Protein AF-A0AAV6GEW4-F1 (afdb_monomer_lite)

Sequence (226 aa):
MNAALQRGDGGKTELAGDQAEVGQSEGQLSRSLVPLEKATGSSEACGRRSRGVTDGTLQPTHSPSWEETLAVELQDEQARGDVLVLKVADSGSRELLAYYRLPVAHLRPFQHYHLELVQAHPVVPSGVRLFVSVVLKSSILPRQPCFSFTAFEVLLEAMTDPLKHPVGPLLAVARIVADYDLYRDTILLHSPSLAGIAVTLIPFPDPPESAFSLLPLTTHGRPQVR

Structure (mmCIF, N/CA/C/O backbone):
data_AF-A0AAV6GEW4-F1
#
_entry.id   AF-A0AAV6GEW4-F1
#
loop_
_atom_site.group_PDB
_atom_site.id
_atom_site.type_symbol
_atom_site.label_atom_id
_atom_site.label_alt_id
_atom_site.label_comp_id
_atom_site.label_asym_id
_atom_site.label_entity_id
_atom_site.label_seq_id
_atom_site.pdbx_PDB_ins_code
_atom_site.Cartn_x
_atom_site.Cartn_y
_atom_site.Cartn_z
_atom_site.occupancy
_atom_site.B_iso_or_equiv
_atom_site.auth_seq_id
_atom_site.auth_comp_id
_atom_site.auth_asym_id
_atom_site.auth_atom_id
_atom_site.pdbx_PDB_model_num
ATOM 1 N N . MET A 1 1 ? -37.704 69.548 -3.917 1.00 34.00 1 MET A N 1
ATOM 2 C CA . MET A 1 1 ? -39.012 68.987 -3.520 1.00 34.00 1 MET A CA 1
ATOM 3 C C . MET A 1 1 ? -38.752 67.800 -2.600 1.00 34.00 1 MET A C 1
ATOM 5 O O . MET A 1 1 ? -38.082 66.890 -3.055 1.00 34.00 1 MET A O 1
ATOM 9 N N . ASN A 1 2 ? -39.167 67.937 -1.328 1.00 29.20 2 ASN A N 1
ATOM 10 C CA . ASN A 1 2 ? -39.561 66.975 -0.265 1.00 29.20 2 ASN A CA 1
ATOM 11 C C . ASN A 1 2 ? -39.142 65.487 -0.346 1.00 29.20 2 ASN A C 1
ATOM 13 O O . ASN A 1 2 ? -39.103 64.928 -1.427 1.00 29.20 2 ASN A O 1
ATOM 17 N N . ALA A 1 3 ? -39.035 64.685 0.717 1.00 31.44 3 ALA A N 1
ATOM 18 C CA . ALA A 1 3 ? -38.856 64.786 2.173 1.00 31.44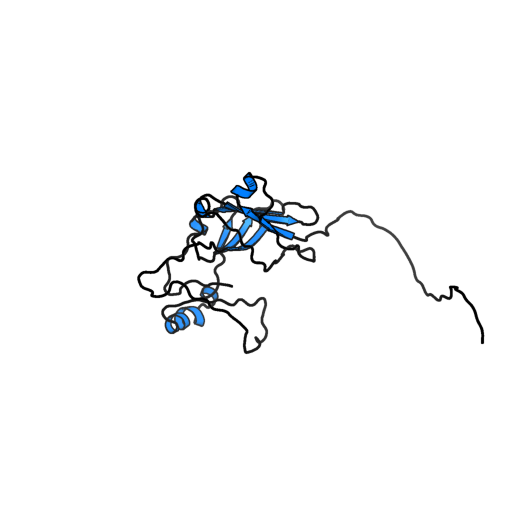 3 ALA A CA 1
ATOM 19 C C . ALA A 1 3 ? -38.949 63.329 2.720 1.00 31.44 3 ALA A C 1
ATOM 21 O O . ALA A 1 3 ? -39.680 62.525 2.157 1.00 31.44 3 ALA A O 1
ATOM 22 N N . ALA A 1 4 ? -38.271 63.058 3.843 1.00 32.81 4 ALA A N 1
ATOM 23 C CA . ALA A 1 4 ? -38.671 62.189 4.972 1.00 32.81 4 ALA A CA 1
ATOM 24 C C . ALA A 1 4 ? -38.851 60.638 4.870 1.00 32.81 4 ALA A C 1
ATOM 26 O O . ALA A 1 4 ? -39.787 60.126 4.276 1.00 32.81 4 ALA A O 1
ATOM 27 N N . LEU A 1 5 ? -37.966 59.934 5.606 1.00 32.44 5 LEU A N 1
ATOM 28 C CA . LEU A 1 5 ? -38.163 59.011 6.761 1.00 32.44 5 LEU A CA 1
ATOM 29 C C . LEU A 1 5 ? -39.269 57.909 6.832 1.00 32.44 5 LEU A C 1
ATOM 31 O O . LEU A 1 5 ? -40.455 58.198 6.852 1.00 32.44 5 LEU A O 1
ATOM 35 N N . GLN A 1 6 ? -38.776 56.710 7.217 1.00 32.81 6 GLN A N 1
ATOM 36 C CA . GLN A 1 6 ? -39.224 55.751 8.270 1.00 32.81 6 GLN A CA 1
ATOM 37 C C . GLN A 1 6 ? -40.066 54.475 7.982 1.00 32.81 6 GLN A C 1
ATOM 39 O O . GLN A 1 6 ? -41.162 54.510 7.447 1.00 32.81 6 GLN A O 1
ATOM 44 N N . ARG A 1 7 ? -39.468 53.364 8.476 1.00 30.81 7 ARG A N 1
ATOM 45 C CA . ARG A 1 7 ? -39.918 52.051 9.020 1.00 30.81 7 ARG A CA 1
ATOM 46 C C . ARG A 1 7 ? -41.416 51.689 9.089 1.00 30.81 7 ARG A C 1
ATOM 48 O O . ARG A 1 7 ? -42.211 52.484 9.567 1.00 30.81 7 ARG A O 1
ATOM 55 N N . GLY A 1 8 ? -41.689 50.380 8.938 1.00 26.94 8 GLY A N 1
ATOM 56 C CA . GLY A 1 8 ? -42.664 49.658 9.782 1.00 26.94 8 GLY A CA 1
ATOM 57 C C . GLY A 1 8 ? -43.474 48.529 9.121 1.00 26.94 8 GLY A C 1
ATOM 58 O O . GLY A 1 8 ? -44.480 48.812 8.496 1.00 26.94 8 GLY A O 1
ATOM 59 N N . ASP A 1 9 ? -42.998 47.291 9.297 1.00 27.53 9 ASP A N 1
ATOM 60 C CA . ASP A 1 9 ? -43.674 46.009 9.615 1.00 27.53 9 ASP A CA 1
ATOM 61 C C . ASP A 1 9 ? -45.130 45.659 9.185 1.00 27.53 9 ASP A C 1
ATOM 63 O O . ASP A 1 9 ? -46.063 46.438 9.347 1.00 27.53 9 ASP A O 1
ATOM 67 N N . GLY A 1 10 ? -45.312 44.372 8.834 1.00 26.48 10 GLY A N 1
ATOM 68 C CA . GLY A 1 10 ? -46.514 43.580 9.150 1.00 26.48 10 GLY A CA 1
ATOM 69 C C . GLY A 1 10 ? -47.563 43.332 8.051 1.00 26.48 10 GLY A C 1
ATOM 70 O O . GLY A 1 10 ? -48.297 44.234 7.665 1.00 26.48 10 GLY A O 1
ATOM 71 N N . GLY A 1 11 ? -47.748 42.066 7.645 1.00 26.69 11 GLY A N 1
ATOM 72 C CA . GLY A 1 11 ? -48.944 41.632 6.899 1.00 26.69 11 GLY A CA 1
ATOM 73 C C . GLY A 1 11 ? -48.872 40.214 6.318 1.00 26.69 11 GLY A C 1
ATOM 74 O O . GLY A 1 11 ? -48.264 40.000 5.281 1.00 26.69 11 GLY A O 1
ATOM 75 N N . LYS A 1 12 ? -49.504 39.261 7.006 1.00 28.30 12 LYS A N 1
ATOM 76 C CA . LYS A 1 12 ? -49.376 37.789 6.961 1.00 28.30 12 LYS A CA 1
ATOM 77 C C . LYS A 1 12 ? -50.595 37.124 6.283 1.00 28.30 12 LYS A C 1
ATOM 79 O O . LYS A 1 12 ? -51.670 37.707 6.324 1.00 28.30 12 LYS A O 1
ATOM 84 N N . THR A 1 13 ? -50.452 35.902 5.752 1.00 26.81 13 THR A N 1
ATOM 85 C CA . THR A 1 13 ? -51.458 34.795 5.638 1.00 26.81 13 THR A CA 1
ATOM 86 C C . THR A 1 13 ? -50.699 33.581 5.056 1.00 26.81 13 THR A C 1
ATOM 88 O O . THR A 1 13 ? -50.136 33.707 3.978 1.00 26.81 13 THR A O 1
ATOM 91 N N . GLU A 1 14 ? -50.374 32.459 5.713 1.00 23.34 14 GLU A N 1
ATOM 92 C CA . GLU A 1 14 ? -50.998 31.514 6.670 1.00 23.34 14 GLU A CA 1
ATOM 93 C C . GLU A 1 14 ? -51.941 30.472 6.038 1.00 23.34 14 GLU A C 1
ATOM 95 O O . GLU A 1 14 ? -52.896 30.857 5.378 1.00 23.34 14 GLU A O 1
ATOM 100 N N . LEU A 1 15 ? -51.615 29.181 6.253 1.00 23.52 15 LEU A N 1
ATOM 101 C CA . LEU A 1 15 ? -52.440 28.003 6.629 1.00 23.52 15 LEU A CA 1
ATOM 102 C C . LEU A 1 15 ? -51.462 26.791 6.663 1.00 23.52 15 LEU A C 1
ATOM 104 O O . LEU A 1 15 ? -50.946 26.417 5.616 1.00 23.52 15 LEU A O 1
ATOM 108 N N . ALA A 1 16 ? -50.924 26.284 7.781 1.00 22.25 16 ALA A N 1
ATOM 109 C CA . ALA A 1 16 ? -51.462 25.764 9.051 1.00 22.25 16 ALA A CA 1
ATOM 110 C C . ALA A 1 16 ? -51.969 24.307 8.984 1.00 22.25 16 ALA A C 1
ATOM 112 O O . ALA A 1 16 ? -52.832 23.975 8.175 1.00 22.25 16 ALA A O 1
ATOM 113 N N . GLY A 1 17 ? -51.444 23.486 9.905 1.00 23.81 17 GLY A N 1
ATOM 114 C CA . GLY A 1 17 ? -51.950 22.170 10.300 1.00 23.81 17 GLY A CA 1
ATOM 115 C C . GLY A 1 17 ? -50.841 21.163 10.658 1.00 23.81 17 GLY A C 1
ATOM 116 O O . GLY A 1 17 ? -50.018 20.861 9.804 1.00 23.81 17 GLY A O 1
ATOM 117 N N . ASP A 1 18 ? -50.861 20.460 11.792 1.00 23.27 18 ASP A N 1
ATOM 118 C CA . ASP A 1 18 ? -50.666 20.819 13.213 1.00 23.27 18 ASP A CA 1
ATOM 119 C C . ASP A 1 18 ? -50.294 19.488 13.943 1.00 23.27 18 ASP A C 1
ATOM 121 O O . ASP A 1 18 ? -50.851 18.463 13.565 1.00 23.27 18 ASP A O 1
ATOM 125 N N . GLN A 1 19 ? -49.331 19.524 14.890 1.00 26.53 19 GLN A N 1
ATOM 126 C CA . GLN A 1 19 ? -49.009 18.664 16.083 1.00 26.53 19 GLN A CA 1
ATOM 127 C C . GLN A 1 19 ? -49.215 17.104 16.093 1.00 26.53 19 GLN A C 1
ATOM 129 O O . GLN A 1 19 ? -50.058 16.572 15.392 1.00 26.53 19 GLN A O 1
ATOM 134 N N . ALA A 1 20 ? -48.516 16.239 16.865 1.00 22.33 20 ALA A N 1
ATOM 135 C CA . ALA A 1 20 ? -47.905 16.343 18.205 1.00 22.33 20 ALA A CA 1
ATOM 136 C C . ALA A 1 20 ? -46.844 15.236 18.537 1.00 22.33 20 ALA A C 1
ATOM 138 O O . ALA A 1 20 ? -46.888 14.130 18.007 1.00 22.33 20 ALA A O 1
ATOM 139 N N . GLU A 1 21 ? -45.944 15.607 19.463 1.00 22.97 21 GLU A N 1
ATOM 140 C CA . GLU A 1 21 ? -45.130 14.930 20.513 1.00 22.97 21 GLU A CA 1
ATOM 141 C C . GLU A 1 21 ? -44.580 13.472 20.509 1.00 22.97 21 GLU A C 1
ATOM 143 O O . GLU A 1 21 ? -45.296 12.479 20.503 1.00 22.97 21 GLU A O 1
ATOM 148 N N . VAL A 1 22 ? -43.253 13.442 20.754 1.00 28.47 22 VAL A N 1
ATOM 149 C CA . VAL A 1 22 ? -42.433 12.743 21.784 1.00 28.47 22 VAL A CA 1
ATOM 150 C C . VAL A 1 22 ? -42.484 11.215 21.934 1.00 28.47 22 VAL A C 1
ATOM 152 O O . VAL A 1 22 ? -43.368 10.631 22.551 1.00 28.47 22 VAL A O 1
ATOM 155 N N . GLY A 1 23 ? -41.338 10.615 21.595 1.00 23.77 23 GLY A N 1
ATOM 156 C CA . GLY A 1 23 ? -40.751 9.477 22.300 1.00 23.77 23 GLY A CA 1
ATOM 157 C C . GLY A 1 23 ? -39.230 9.642 22.354 1.00 23.77 23 GLY A C 1
ATOM 158 O O . GLY A 1 23 ? -38.559 9.549 21.330 1.00 23.77 23 GLY A O 1
ATOM 159 N N . GLN A 1 24 ? -38.681 9.932 23.537 1.00 34.66 24 GLN A N 1
ATOM 160 C CA . GLN A 1 24 ? -37.244 9.838 23.799 1.00 34.66 24 GLN A CA 1
ATOM 161 C C . GLN A 1 24 ? -36.825 8.362 23.809 1.00 34.66 24 GLN A C 1
ATOM 163 O O . GLN A 1 24 ? -37.418 7.552 24.519 1.00 34.66 24 GLN A O 1
ATOM 168 N N . SER A 1 25 ? -35.764 8.016 23.084 1.00 29.23 25 SER A N 1
ATOM 169 C CA . SER A 1 25 ? -34.850 6.928 23.451 1.00 29.23 25 SER A CA 1
ATOM 170 C C . SER A 1 25 ? -33.480 7.238 22.863 1.00 29.23 25 SER A C 1
ATOM 172 O O . SER A 1 25 ? -33.336 7.444 21.660 1.00 29.23 25 SER A O 1
ATOM 174 N N . GLU A 1 26 ? -32.499 7.329 23.747 1.00 32.88 26 GLU A N 1
ATOM 175 C CA . GLU A 1 26 ? -31.094 7.583 23.472 1.00 32.88 26 GLU A CA 1
ATOM 176 C C . GLU A 1 26 ? -30.503 6.588 22.464 1.00 32.88 26 GLU A C 1
ATOM 178 O O . GLU A 1 26 ? -30.766 5.388 22.503 1.00 32.88 26 GLU A O 1
ATOM 183 N N . GLY A 1 27 ? -29.663 7.106 21.571 1.00 28.02 27 GLY A N 1
ATOM 184 C CA . GLY A 1 27 ? -28.942 6.322 20.573 1.00 28.02 27 GLY A CA 1
ATOM 185 C C . GLY A 1 27 ? -28.147 7.225 19.640 1.00 28.02 27 GLY A C 1
ATOM 186 O O . GLY A 1 27 ? -28.342 7.221 18.431 1.00 28.02 27 GLY A O 1
ATOM 187 N N . GLN A 1 28 ? -27.306 8.073 20.225 1.00 31.78 28 GLN A N 1
ATOM 188 C CA . GLN A 1 28 ? -26.472 9.069 19.560 1.00 31.78 28 GLN A CA 1
ATOM 189 C C . GLN A 1 28 ? -25.391 8.392 18.691 1.00 31.78 28 GLN A C 1
ATOM 191 O O . GLN A 1 28 ? -24.237 8.290 19.086 1.00 31.78 28 GLN A O 1
ATOM 196 N N . LEU A 1 29 ? -25.755 7.916 17.499 1.00 35.16 29 LEU A N 1
ATOM 197 C CA . LEU A 1 29 ? -24.826 7.369 16.502 1.00 35.16 29 LEU A CA 1
ATOM 198 C C . LEU A 1 29 ? -24.768 8.315 15.303 1.00 35.16 29 LEU A C 1
ATOM 200 O O . LEU A 1 29 ? -25.436 8.120 14.292 1.00 35.16 29 LEU A O 1
ATOM 204 N N . SER A 1 30 ? -24.020 9.409 15.420 1.00 38.72 30 SER A N 1
ATOM 205 C CA . SER A 1 30 ? -23.828 10.339 14.296 1.00 38.72 30 SER A CA 1
ATOM 206 C C . SER A 1 30 ? -22.485 11.049 14.379 1.00 38.72 30 SER A C 1
ATOM 208 O O . SER A 1 30 ? -22.455 12.270 14.491 1.00 38.72 30 SER A O 1
ATOM 210 N N . ARG A 1 31 ? -21.370 10.307 14.372 1.00 41.16 31 ARG A N 1
ATOM 211 C CA . ARG A 1 31 ? -20.014 10.869 14.224 1.00 41.16 31 ARG A CA 1
ATOM 212 C C . ARG A 1 31 ? -19.104 9.832 13.577 1.00 41.16 31 ARG A C 1
ATOM 214 O O . ARG A 1 31 ? -18.950 8.753 14.131 1.00 41.16 31 ARG A O 1
ATOM 221 N N . SER A 1 32 ? -18.568 10.130 12.396 1.00 45.16 32 SER A N 1
ATOM 222 C CA . SER A 1 32 ? -17.414 9.402 11.860 1.00 45.16 32 SER A CA 1
ATOM 223 C C . SER A 1 32 ? -16.727 10.229 10.768 1.00 45.16 32 SER A C 1
ATOM 225 O O . SER A 1 32 ? -16.869 9.963 9.579 1.00 45.16 32 SER A O 1
ATOM 227 N N . LEU A 1 33 ? -16.011 11.286 11.159 1.00 52.12 33 LEU A N 1
ATOM 228 C CA . LEU A 1 33 ? -14.984 11.842 10.264 1.00 52.12 33 LEU A CA 1
ATOM 229 C C . LEU A 1 33 ? -13.678 11.224 10.719 1.00 52.12 33 LEU A C 1
ATOM 231 O O . LEU A 1 33 ? -13.294 11.439 11.863 1.00 52.12 33 LEU A O 1
ATOM 235 N N . VAL A 1 34 ? -13.030 10.430 9.880 1.00 61.31 34 VAL A N 1
ATOM 236 C CA . VAL A 1 34 ? -11.906 9.600 10.321 1.00 61.31 34 VAL A CA 1
ATOM 237 C C . VAL A 1 34 ? -10.610 10.140 9.718 1.00 61.31 34 VAL A C 1
ATOM 239 O O . VAL A 1 34 ? -10.402 9.957 8.524 1.00 61.31 34 VAL A O 1
ATOM 242 N N . PRO A 1 35 ? -9.753 10.846 10.472 1.00 66.81 35 PRO A N 1
ATOM 243 C CA . PRO A 1 35 ? -8.391 11.144 10.042 1.00 66.81 35 PRO A CA 1
ATOM 244 C C . PRO A 1 35 ? -7.464 9.928 10.174 1.00 66.81 35 PRO A C 1
ATOM 246 O O . PRO A 1 35 ? -7.569 9.126 11.110 1.00 66.81 35 PRO A O 1
ATOM 249 N N . LEU A 1 36 ? -6.508 9.834 9.250 1.00 68.50 36 LEU A N 1
ATOM 250 C CA . LEU 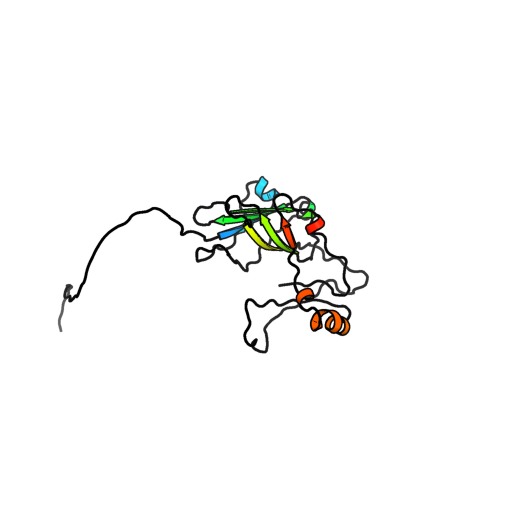A 1 36 ? -5.353 8.949 9.322 1.00 68.50 36 LEU A CA 1
ATOM 251 C C . LEU A 1 36 ? -4.130 9.783 9.718 1.00 68.50 36 LEU A C 1
ATOM 253 O O . LEU A 1 36 ? -3.688 10.666 8.982 1.00 68.50 36 LEU A O 1
ATOM 257 N N . GLU A 1 37 ? -3.553 9.481 10.875 1.00 75.44 37 GLU A N 1
ATOM 258 C CA . GLU A 1 37 ? -2.299 10.073 11.321 1.00 75.44 37 GLU A CA 1
ATOM 259 C C . GLU A 1 37 ? -1.132 9.113 11.108 1.00 75.44 37 GLU A C 1
ATOM 261 O O . GLU A 1 37 ? -1.245 7.898 11.293 1.00 75.44 37 GLU A O 1
ATOM 266 N N . LYS A 1 38 ? 0.033 9.678 10.786 1.00 73.50 38 LYS A N 1
ATOM 267 C CA . LYS A 1 38 ? 1.288 8.933 10.688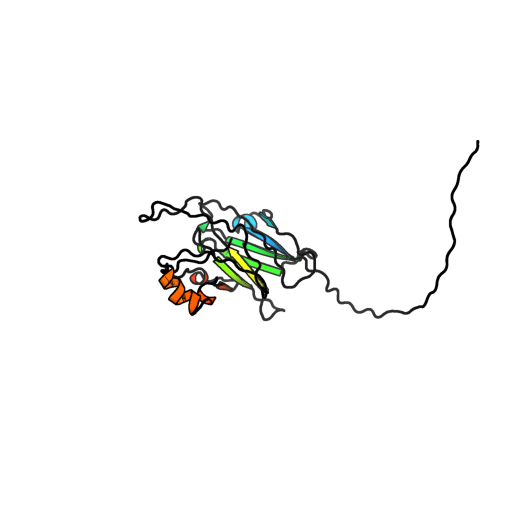 1.00 73.50 38 LYS A CA 1
ATOM 268 C C . LYS A 1 38 ? 2.343 9.477 11.641 1.00 73.50 38 LYS A C 1
ATOM 270 O O . LYS A 1 38 ? 2.505 10.692 11.815 1.00 73.50 38 LYS A O 1
ATOM 275 N N . ALA A 1 39 ? 3.140 8.575 12.183 1.00 67.81 39 ALA A N 1
ATOM 276 C CA . ALA A 1 39 ? 4.321 8.909 12.957 1.00 67.81 39 ALA A CA 1
ATOM 277 C C . ALA A 1 39 ? 5.400 7.843 12.765 1.00 67.81 39 ALA A C 1
ATOM 279 O O . ALA A 1 39 ? 5.157 6.772 12.212 1.00 67.81 39 ALA A O 1
ATOM 280 N N . THR A 1 40 ? 6.607 8.146 13.221 1.00 71.19 40 THR A N 1
ATOM 281 C CA . THR A 1 40 ? 7.655 7.138 13.380 1.00 71.19 40 THR A CA 1
ATOM 282 C C . THR A 1 40 ? 7.696 6.690 14.833 1.00 71.19 40 THR A C 1
ATOM 284 O O . THR A 1 40 ? 7.373 7.479 15.724 1.00 71.19 40 THR A O 1
ATOM 287 N N . GLY A 1 41 ? 8.098 5.448 15.097 1.00 53.69 41 GLY A N 1
ATOM 288 C CA . GLY A 1 41 ? 8.202 4.905 16.450 1.00 53.69 41 GLY A CA 1
ATOM 289 C C . GLY A 1 41 ? 9.126 5.748 17.329 1.00 53.69 41 GLY A C 1
ATOM 290 O O . GLY A 1 41 ? 8.803 6.019 18.484 1.00 53.69 41 GLY A O 1
ATOM 291 N N . SER A 1 42 ? 10.222 6.253 16.754 1.00 60.62 42 SER A N 1
ATOM 292 C CA . SER A 1 42 ? 11.108 7.216 17.419 1.00 60.62 42 SER A CA 1
ATOM 293 C C . SER A 1 42 ? 10.407 8.545 17.761 1.00 60.62 42 SER A C 1
ATOM 295 O O . SER A 1 42 ? 10.545 9.059 18.874 1.00 60.62 42 SER A O 1
ATOM 297 N N . SER A 1 43 ? 9.599 9.088 16.842 1.00 60.19 43 SER A N 1
ATOM 298 C CA . SER A 1 43 ? 8.840 10.329 17.061 1.00 60.19 43 SER A CA 1
ATOM 299 C C . SER A 1 43 ? 7.757 10.163 18.130 1.00 60.19 43 SER A C 1
ATOM 301 O O . SER A 1 43 ? 7.580 11.056 18.960 1.00 60.19 43 SER A O 1
ATOM 303 N N . GLU A 1 44 ? 7.067 9.019 18.139 1.00 63.81 44 GLU A N 1
ATOM 304 C CA . GLU A 1 44 ? 6.064 8.679 19.153 1.00 63.81 44 GLU A CA 1
ATOM 305 C C . GLU A 1 44 ? 6.684 8.567 20.546 1.00 63.81 44 GLU A C 1
ATOM 307 O O . GLU A 1 44 ? 6.173 9.157 21.496 1.00 63.81 44 GLU A O 1
ATOM 312 N N . ALA A 1 45 ? 7.813 7.859 20.665 1.00 58.53 45 ALA A N 1
ATOM 313 C CA . ALA A 1 45 ? 8.519 7.677 21.934 1.00 58.53 45 ALA A CA 1
ATOM 314 C C . ALA A 1 45 ? 9.036 9.004 22.515 1.00 58.53 45 ALA A C 1
ATOM 316 O O . ALA A 1 45 ? 9.117 9.168 23.730 1.00 58.53 45 ALA A O 1
ATOM 317 N N . CYS A 1 46 ? 9.351 9.972 21.650 1.00 57.41 46 CYS A N 1
ATOM 318 C CA . CYS A 1 46 ? 9.751 11.323 22.038 1.00 57.41 46 CYS A CA 1
ATOM 319 C C . CYS A 1 46 ? 8.548 12.248 22.342 1.00 57.41 46 CYS A C 1
ATOM 321 O O . CYS A 1 46 ? 8.740 13.415 22.677 1.00 57.41 46 CYS A O 1
ATOM 323 N N . GLY A 1 47 ? 7.304 11.767 22.208 1.00 57.03 47 GLY A N 1
ATOM 324 C CA . GLY A 1 47 ? 6.093 12.569 22.414 1.00 57.03 47 GLY A CA 1
ATOM 325 C C . GLY A 1 47 ? 5.914 13.700 21.393 1.00 57.03 47 GLY A C 1
ATOM 326 O O . GLY A 1 47 ? 5.173 14.653 21.641 1.00 57.03 47 GLY A O 1
ATOM 327 N N . ARG A 1 48 ? 6.605 13.638 20.246 1.00 57.72 48 ARG A N 1
ATOM 328 C CA . ARG A 1 48 ? 6.447 14.623 19.169 1.00 57.72 48 ARG A CA 1
ATOM 329 C C . ARG A 1 48 ? 5.115 14.386 18.453 1.00 57.72 48 ARG A C 1
ATOM 331 O O . ARG A 1 48 ? 4.722 13.240 18.243 1.00 57.72 48 ARG A O 1
ATOM 338 N N . ARG A 1 49 ? 4.433 15.475 18.067 1.00 55.59 49 ARG A N 1
ATOM 339 C CA . ARG A 1 49 ? 3.169 15.414 17.305 1.00 55.59 49 ARG A CA 1
ATOM 340 C C . ARG A 1 49 ? 3.326 14.570 16.038 1.00 55.59 49 ARG A C 1
ATOM 342 O O . ARG A 1 49 ? 4.413 14.521 15.458 1.00 55.59 49 ARG A O 1
ATOM 349 N N . SER A 1 50 ? 2.223 13.949 15.617 1.00 59.66 50 SER A N 1
ATOM 350 C CA . SER A 1 50 ? 2.116 13.212 14.359 1.00 59.66 50 SER A CA 1
ATOM 351 C C . SER A 1 50 ? 2.648 14.050 13.194 1.00 59.66 50 SER A C 1
ATOM 353 O O . SER A 1 50 ? 2.463 15.266 13.125 1.00 59.66 50 SER A O 1
ATOM 355 N N . ARG A 1 51 ? 3.398 13.397 12.301 1.00 63.38 51 ARG A N 1
ATOM 356 C CA . ARG A 1 51 ? 4.173 14.075 11.249 1.00 63.38 51 ARG A CA 1
ATOM 357 C C . ARG A 1 51 ? 3.352 14.337 9.986 1.00 63.38 51 ARG A C 1
ATOM 359 O O . ARG A 1 51 ? 3.802 15.032 9.083 1.00 63.38 51 ARG A O 1
ATOM 366 N N . GLY A 1 52 ? 2.154 13.774 9.912 1.00 65.56 52 GLY A N 1
ATOM 367 C CA . GLY A 1 52 ? 1.147 14.104 8.914 1.00 65.56 52 GLY A CA 1
ATOM 368 C C . GLY A 1 52 ? -0.195 13.522 9.321 1.00 65.56 52 GLY A C 1
ATOM 369 O O . GLY A 1 52 ? -0.242 12.440 9.909 1.00 65.56 52 GLY A O 1
ATOM 370 N N . VAL A 1 53 ? -1.247 14.269 9.020 1.00 75.31 53 VAL A N 1
ATOM 371 C CA . VAL A 1 53 ? -2.642 13.959 9.326 1.00 75.31 53 VAL A CA 1
ATOM 372 C C . VAL A 1 53 ? -3.426 14.237 8.051 1.00 75.31 53 VAL A C 1
ATOM 374 O O . VAL A 1 53 ? -3.206 15.286 7.448 1.00 75.31 53 VAL A O 1
ATOM 377 N N . THR A 1 54 ? -4.255 13.290 7.622 1.00 76.19 54 THR A N 1
ATOM 378 C CA . THR A 1 54 ? -5.188 13.490 6.503 1.00 76.19 54 THR A CA 1
ATOM 379 C C . THR A 1 54 ? -6.437 14.224 6.970 1.00 76.19 54 THR A C 1
ATOM 381 O O . THR A 1 54 ? -6.755 14.234 8.166 1.00 76.19 54 THR A O 1
ATOM 384 N N . ASP A 1 55 ? -7.176 14.803 6.028 1.00 72.38 55 ASP A N 1
ATOM 385 C CA . ASP A 1 55 ? -8.468 15.395 6.352 1.00 72.38 55 ASP A CA 1
ATOM 386 C C . ASP A 1 55 ? -9.488 14.314 6.755 1.00 72.38 55 ASP A C 1
ATOM 388 O O . ASP A 1 55 ? -9.439 13.153 6.335 1.00 72.38 55 ASP A O 1
ATOM 392 N N . GLY A 1 56 ? -10.424 14.691 7.627 1.00 67.31 56 GLY A N 1
ATOM 393 C CA . GLY A 1 56 ? -11.551 13.832 7.979 1.00 67.31 56 GLY A CA 1
ATOM 394 C C . GLY A 1 56 ? -12.562 13.755 6.833 1.00 67.31 56 GLY A C 1
ATOM 395 O O . GLY A 1 56 ? -12.750 14.713 6.084 1.00 67.31 56 GLY A O 1
ATOM 396 N N . THR A 1 57 ? -13.268 12.632 6.714 1.00 65.75 57 THR A N 1
ATOM 397 C CA . THR A 1 57 ? -14.363 12.490 5.742 1.00 65.75 57 THR A CA 1
ATOM 398 C C . THR A 1 57 ? -15.489 13.481 6.029 1.00 65.75 57 THR A C 1
ATOM 400 O O . THR A 1 57 ? -15.846 13.672 7.175 1.00 65.75 57 THR A O 1
ATOM 403 N N . LEU A 1 58 ? -16.113 14.095 5.020 1.00 66.88 58 LEU A N 1
ATOM 404 C CA . LEU A 1 58 ? -17.192 15.077 5.253 1.00 66.88 58 LEU A CA 1
ATOM 405 C C . LEU A 1 58 ? -18.468 14.467 5.862 1.00 66.88 58 LEU A C 1
ATOM 407 O O . LEU A 1 58 ? -19.270 15.178 6.466 1.00 66.88 58 LEU A O 1
ATOM 411 N N . GLN A 1 59 ? -18.668 13.159 5.690 1.00 72.00 59 GLN A N 1
ATOM 412 C CA . GLN A 1 59 ? -19.812 12.419 6.215 1.00 72.00 59 GLN A CA 1
ATOM 413 C C . GLN A 1 59 ? -19.353 11.220 7.055 1.00 72.00 59 GLN A C 1
ATOM 415 O O . GLN A 1 59 ? -18.326 10.614 6.727 1.00 72.00 59 GLN A O 1
ATOM 420 N N . PRO A 1 60 ? -20.129 10.846 8.094 1.00 76.94 60 PRO A N 1
ATOM 421 C CA . PRO A 1 60 ? -19.949 9.600 8.826 1.00 76.94 60 PRO A CA 1
ATOM 422 C C . PRO A 1 60 ? -19.889 8.381 7.903 1.00 76.94 60 PRO A C 1
ATOM 424 O O . PRO A 1 60 ? -20.852 8.113 7.187 1.00 76.94 60 PRO A O 1
ATOM 427 N N . THR A 1 61 ? -18.785 7.632 7.920 1.00 79.81 61 THR A N 1
ATOM 428 C CA . THR A 1 61 ? -18.638 6.426 7.093 1.00 79.81 61 THR A CA 1
ATOM 429 C C . THR A 1 61 ? -17.815 5.338 7.778 1.00 79.81 61 THR A C 1
ATOM 431 O O . THR A 1 61 ? -16.811 5.603 8.429 1.00 79.81 61 THR A O 1
ATOM 434 N N . HIS A 1 62 ? -18.212 4.081 7.573 1.00 80.75 62 HIS A N 1
ATOM 435 C CA . HIS A 1 62 ? -17.442 2.902 7.987 1.00 80.75 62 HIS A CA 1
ATOM 436 C C . HIS A 1 62 ? -16.404 2.468 6.940 1.00 80.75 62 HIS A C 1
ATOM 438 O O . HIS A 1 62 ? -15.713 1.467 7.119 1.00 80.75 62 HIS A O 1
ATOM 444 N N . SER A 1 63 ? -16.308 3.184 5.821 1.00 83.94 63 SER A N 1
ATOM 445 C CA . SER A 1 63 ? -15.367 2.900 4.736 1.00 83.94 63 SER A CA 1
ATOM 446 C C . SER A 1 63 ? -14.798 4.210 4.185 1.00 83.94 63 SER A C 1
ATOM 448 O O . SER A 1 63 ? -15.129 4.596 3.064 1.00 83.94 63 SER A O 1
ATOM 450 N N . PRO A 1 64 ? -14.008 4.945 4.992 1.00 85.88 64 PRO A N 1
ATOM 451 C CA . PRO A 1 64 ? -13.374 6.178 4.546 1.00 85.88 64 PRO A CA 1
ATOM 452 C C . PRO A 1 64 ? -12.302 5.895 3.484 1.00 85.88 64 PRO A C 1
ATOM 454 O O . PRO A 1 64 ? -11.567 4.910 3.571 1.00 85.88 64 PRO A O 1
ATOM 457 N N . SER A 1 65 ? -12.185 6.795 2.509 1.00 82.25 65 SER A N 1
ATOM 458 C CA . SER A 1 65 ? -11.080 6.854 1.552 1.00 82.25 65 SER A CA 1
ATOM 459 C C . SER A 1 65 ? -10.479 8.254 1.576 1.00 82.25 65 SER A C 1
ATOM 461 O O . SER A 1 65 ? -11.209 9.238 1.472 1.00 82.25 65 SER A O 1
ATOM 463 N N . TRP A 1 66 ? -9.156 8.342 1.724 1.00 83.25 66 TRP A N 1
ATOM 464 C CA . TRP A 1 66 ? -8.452 9.630 1.730 1.00 83.25 66 TRP A CA 1
ATOM 465 C C . TRP A 1 66 ? -7.879 9.993 0.365 1.00 83.25 66 TRP A C 1
ATOM 467 O O . TRP A 1 66 ? -7.807 11.164 0.041 1.00 83.25 66 TRP A O 1
ATOM 477 N N . GLU A 1 67 ? -7.459 9.004 -0.432 1.00 79.31 67 GLU A N 1
ATOM 478 C CA . GLU A 1 67 ? -6.802 9.239 -1.735 1.00 79.31 67 GLU A CA 1
ATOM 479 C C . GLU A 1 67 ? -5.572 10.176 -1.641 1.00 79.31 67 GLU A C 1
ATOM 481 O O . GLU A 1 67 ? -5.114 10.753 -2.623 1.00 79.31 67 GLU A O 1
ATOM 486 N N . GLU A 1 68 ? -4.993 10.289 -0.442 1.00 80.88 68 GLU A N 1
ATOM 487 C CA . GLU A 1 68 ? -3.864 11.159 -0.129 1.00 80.88 68 GLU A CA 1
ATOM 488 C C . GLU A 1 68 ? -2.552 10.373 -0.029 1.00 80.88 68 GLU A C 1
ATOM 490 O O . GLU A 1 68 ? -2.492 9.256 0.492 1.00 80.88 68 GLU A O 1
ATOM 495 N N . THR A 1 69 ? -1.455 11.001 -0.462 1.00 82.62 69 THR A N 1
ATOM 496 C CA . THR A 1 69 ? -0.104 10.465 -0.263 1.00 82.62 69 THR A CA 1
ATOM 497 C C . THR A 1 69 ? 0.577 11.130 0.922 1.00 82.62 69 THR A C 1
ATOM 499 O O . THR A 1 69 ? 0.835 12.331 0.951 1.00 82.62 69 THR A O 1
ATOM 502 N N . LEU A 1 70 ? 0.974 10.304 1.882 1.00 83.31 70 LEU A N 1
ATOM 503 C CA . LEU A 1 70 ? 1.614 10.734 3.108 1.00 83.31 70 LEU A CA 1
ATOM 504 C C . LEU A 1 70 ? 3.127 10.434 3.093 1.00 83.31 70 LEU A C 1
ATOM 506 O O . LEU A 1 70 ? 3.547 9.322 3.385 1.00 83.31 70 LEU A O 1
ATOM 510 N N . ALA A 1 71 ? 3.974 11.455 2.915 1.00 85.44 71 ALA A N 1
ATOM 511 C CA . ALA A 1 71 ? 5.438 11.310 3.011 1.00 85.44 71 ALA A CA 1
ATOM 512 C C . ALA A 1 71 ? 5.981 11.360 4.459 1.00 85.44 71 ALA A C 1
ATOM 514 O O . ALA A 1 71 ? 5.620 12.253 5.228 1.00 85.44 71 ALA A O 1
ATOM 515 N N . VAL A 1 72 ? 6.861 10.424 4.828 1.00 84.50 72 VAL A N 1
ATOM 516 C CA . VAL A 1 72 ? 7.610 10.412 6.099 1.00 84.50 72 VAL A CA 1
ATOM 517 C C . VAL A 1 72 ? 9.093 10.295 5.772 1.00 84.50 72 VAL A C 1
ATOM 519 O O . VAL A 1 72 ? 9.503 9.350 5.109 1.00 84.50 72 VAL A O 1
ATOM 522 N N . GLU A 1 73 ? 9.898 11.242 6.241 1.00 84.00 73 GLU A N 1
ATOM 523 C CA . GLU A 1 73 ? 11.356 11.187 6.089 1.00 84.00 73 GLU A CA 1
ATOM 524 C C . GLU A 1 73 ? 11.990 10.476 7.288 1.00 84.00 73 GLU A C 1
ATOM 526 O O . GLU A 1 73 ? 11.683 10.776 8.443 1.00 84.00 73 GLU A O 1
ATOM 531 N N . LEU A 1 74 ? 12.901 9.556 7.024 1.00 82.38 74 LEU A N 1
ATOM 532 C CA . LEU A 1 74 ? 13.666 8.856 8.046 1.00 82.38 74 LEU A CA 1
ATOM 533 C C . LEU A 1 74 ? 15.136 9.229 7.868 1.00 82.38 74 LEU A C 1
ATOM 535 O O . LEU A 1 74 ? 15.573 9.455 6.743 1.00 82.38 74 LEU A O 1
ATOM 539 N N . GLN A 1 75 ? 15.890 9.306 8.963 1.00 79.56 75 GLN A N 1
ATOM 540 C CA . GLN A 1 75 ? 17.350 9.365 8.859 1.00 79.56 75 GLN A CA 1
ATOM 541 C C . GLN A 1 75 ? 17.861 7.970 8.500 1.00 79.56 75 GLN A C 1
ATOM 543 O O . GLN A 1 75 ? 17.432 6.994 9.123 1.00 79.56 75 GLN A O 1
ATOM 548 N N . ASP A 1 76 ? 18.741 7.871 7.502 1.00 73.88 76 ASP A N 1
ATOM 549 C CA . ASP A 1 76 ? 19.179 6.595 6.917 1.00 73.88 76 ASP A CA 1
ATOM 550 C C . ASP A 1 76 ? 19.789 5.653 7.978 1.00 73.88 76 ASP A C 1
ATOM 552 O O . ASP A 1 76 ? 19.538 4.445 7.954 1.00 73.88 76 ASP A O 1
ATOM 556 N N . GLU A 1 77 ? 20.502 6.197 8.969 1.00 72.81 77 GLU A N 1
ATOM 557 C CA . GLU A 1 77 ? 21.126 5.452 10.070 1.00 72.81 77 GLU A CA 1
ATOM 558 C C . GLU A 1 77 ? 20.097 4.790 10.997 1.00 72.81 77 GLU A C 1
ATOM 560 O O . GLU A 1 77 ? 20.328 3.695 11.511 1.00 72.81 77 GLU A O 1
ATOM 565 N N . GLN A 1 78 ? 18.946 5.438 11.196 1.00 71.00 78 GLN A N 1
ATOM 566 C CA . GLN A 1 78 ? 17.894 4.981 12.105 1.00 71.00 78 GLN A CA 1
ATOM 567 C C . GLN A 1 78 ? 16.773 4.231 11.373 1.00 71.00 78 GLN A C 1
ATOM 569 O O . GLN A 1 78 ? 16.041 3.462 11.997 1.00 71.00 78 GLN A O 1
ATOM 574 N N . ALA A 1 79 ? 16.655 4.406 10.053 1.00 74.50 79 ALA A N 1
ATOM 575 C CA . ALA A 1 79 ? 15.547 3.904 9.246 1.00 74.50 79 ALA A CA 1
ATOM 576 C C . ALA A 1 79 ? 15.329 2.393 9.396 1.00 74.50 79 ALA A C 1
ATOM 578 O O . ALA A 1 79 ? 14.191 1.946 9.476 1.00 74.50 79 ALA A O 1
ATOM 579 N N . ARG A 1 80 ? 16.403 1.596 9.491 1.00 74.56 80 ARG A N 1
ATOM 580 C CA . ARG A 1 80 ? 16.290 0.133 9.635 1.00 74.56 80 ARG A CA 1
ATOM 581 C C . ARG A 1 80 ? 15.745 -0.317 10.988 1.00 74.56 80 ARG A C 1
ATOM 583 O O . ARG A 1 80 ? 15.182 -1.398 11.060 1.00 74.56 80 ARG A O 1
ATOM 590 N N . GLY A 1 81 ? 15.936 0.469 12.045 1.00 80.19 81 GLY A N 1
ATOM 591 C CA . GLY A 1 81 ? 15.428 0.156 13.383 1.00 80.19 81 GLY A CA 1
ATOM 592 C C . GLY A 1 81 ? 14.096 0.832 13.704 1.00 80.19 81 GLY A C 1
ATOM 593 O O . GLY A 1 81 ? 13.538 0.585 14.771 1.00 80.19 81 GLY A O 1
ATOM 594 N N . ASP A 1 82 ? 13.608 1.712 12.827 1.00 87.88 82 ASP A N 1
ATOM 595 C CA . ASP A 1 82 ? 12.392 2.477 13.071 1.00 87.88 82 ASP A CA 1
ATOM 596 C C . ASP A 1 82 ? 11.133 1.710 12.638 1.00 87.88 82 ASP A C 1
ATOM 598 O O . ASP A 1 82 ? 11.157 0.720 11.898 1.00 87.88 82 ASP A O 1
ATOM 602 N N . VAL A 1 83 ? 9.998 2.188 13.130 1.00 89.56 83 VAL A N 1
ATOM 603 C CA . VAL A 1 83 ? 8.678 1.615 12.883 1.00 89.56 83 VAL A CA 1
ATOM 604 C C . VAL A 1 83 ? 7.782 2.714 12.339 1.00 89.56 83 VAL A C 1
ATOM 606 O O . VAL A 1 83 ? 7.698 3.794 12.918 1.00 89.56 83 VAL A O 1
ATOM 609 N N . LEU A 1 84 ? 7.085 2.446 11.240 1.00 89.62 84 LEU A N 1
ATOM 610 C CA . LEU A 1 84 ? 6.027 3.317 10.754 1.00 89.62 84 LEU A CA 1
ATOM 611 C C . LEU A 1 84 ? 4.765 3.059 11.577 1.00 89.62 84 LEU A C 1
ATOM 613 O O . LEU A 1 84 ? 4.253 1.940 11.607 1.00 89.62 84 LEU A O 1
ATOM 617 N N . VAL A 1 85 ? 4.263 4.097 12.237 1.00 91.06 85 VAL A N 1
ATOM 618 C CA . VAL A 1 85 ? 3.021 4.043 13.001 1.00 91.06 85 VAL A CA 1
ATOM 619 C C . VAL A 1 85 ? 1.909 4.707 12.205 1.00 91.06 85 VAL A C 1
ATOM 621 O O . VAL A 1 85 ? 2.038 5.865 11.805 1.00 91.06 85 VAL A O 1
ATOM 624 N N . LEU A 1 86 ? 0.814 3.976 12.014 1.00 91.00 86 LEU A N 1
ATOM 625 C CA . LEU A 1 86 ? -0.420 4.470 11.413 1.00 91.00 86 LEU A CA 1
ATOM 626 C C . LEU A 1 86 ? -1.529 4.434 12.463 1.00 91.00 86 LEU A C 1
ATOM 628 O O . LEU A 1 86 ? -1.774 3.393 13.078 1.00 91.00 86 LEU A O 1
ATOM 632 N N . LYS A 1 87 ? -2.191 5.572 12.661 1.00 90.31 87 LYS A N 1
ATOM 633 C CA . LYS A 1 87 ? -3.285 5.742 13.616 1.00 90.31 87 LYS A CA 1
ATOM 634 C C . LYS A 1 87 ? -4.527 6.201 12.889 1.00 90.31 87 LYS A C 1
ATOM 636 O O . LYS A 1 87 ? -4.485 7.183 12.160 1.00 90.31 87 LYS A O 1
ATOM 641 N N . VAL A 1 88 ? -5.628 5.516 13.132 1.00 89.00 88 VAL A N 1
ATOM 642 C CA . VAL A 1 88 ? -6.941 5.893 12.621 1.00 89.00 88 VAL A CA 1
ATOM 643 C C . VAL A 1 88 ? -7.769 6.299 13.823 1.00 89.00 88 VAL A C 1
ATOM 645 O O . VAL A 1 88 ? -7.922 5.496 14.743 1.00 89.00 88 VAL A O 1
ATOM 648 N N . ALA A 1 89 ? -8.271 7.527 13.848 1.00 86.94 89 ALA A N 1
ATOM 649 C CA . ALA A 1 89 ? -9.061 8.036 14.964 1.00 86.94 89 ALA A CA 1
ATOM 650 C C . ALA A 1 89 ? -10.374 8.641 14.472 1.00 86.94 89 ALA A C 1
ATOM 652 O O . ALA A 1 89 ? -10.439 9.113 13.343 1.00 86.94 89 ALA A O 1
ATOM 653 N N . ASP A 1 90 ? -11.412 8.658 15.307 1.00 84.50 90 ASP A N 1
ATOM 654 C CA . ASP A 1 90 ? -12.585 9.495 15.050 1.00 84.50 90 ASP A CA 1
ATOM 655 C C . ASP A 1 90 ? -12.249 10.953 15.380 1.00 84.50 90 ASP A C 1
ATOM 657 O O . ASP A 1 90 ? -11.831 11.278 16.485 1.00 84.50 90 ASP A O 1
ATOM 661 N N . SER A 1 91 ? -12.433 11.863 14.433 1.00 77.56 91 SER A N 1
ATOM 662 C CA . SER A 1 91 ? -12.172 13.298 14.618 1.00 77.56 91 SER A CA 1
ATOM 663 C C . SER A 1 91 ? -13.017 13.926 15.728 1.00 77.56 91 SER A C 1
ATOM 665 O O . SER A 1 91 ? -12.555 14.851 16.400 1.00 77.56 91 SER A O 1
ATOM 667 N N . GLY A 1 92 ? -14.256 13.456 15.905 1.00 76.19 92 GLY A N 1
ATOM 668 C CA . GLY A 1 92 ? -15.235 14.059 16.796 1.00 76.19 92 GLY A CA 1
ATOM 669 C C . GLY A 1 92 ? -14.978 13.715 18.258 1.00 76.19 92 GLY A C 1
ATOM 670 O O . GLY A 1 92 ? -15.034 14.597 19.114 1.00 76.19 92 GLY A O 1
ATOM 671 N N . SER A 1 93 ? -14.703 12.444 18.549 1.00 81.81 93 SER A N 1
ATOM 672 C CA . SER A 1 93 ? -14.402 11.935 19.891 1.00 81.81 93 SER A CA 1
ATOM 673 C C . SER A 1 93 ? -12.904 11.885 20.199 1.00 81.81 93 SER A C 1
ATOM 675 O O . SER A 1 93 ? -12.528 11.833 21.369 1.00 81.81 93 SER A O 1
ATOM 677 N N . ARG A 1 94 ? -12.045 11.927 19.171 1.00 81.88 94 ARG A N 1
ATOM 678 C CA . ARG A 1 94 ? -10.603 11.613 19.234 1.00 81.88 94 ARG A CA 1
ATOM 679 C C . ARG A 1 94 ? -10.309 10.191 19.713 1.00 81.88 94 ARG A C 1
ATOM 681 O O . ARG A 1 94 ? -9.206 9.911 20.183 1.00 81.88 94 ARG A O 1
ATOM 688 N N . GLU A 1 95 ? -11.286 9.299 19.605 1.00 86.06 95 GLU A N 1
ATOM 689 C CA . GLU A 1 95 ? -11.128 7.890 19.940 1.00 86.06 95 GLU A CA 1
ATOM 690 C C . GLU A 1 95 ? -10.267 7.184 18.891 1.00 86.06 95 GLU A C 1
ATOM 692 O O . GLU A 1 95 ? -10.469 7.353 17.689 1.00 86.06 95 GLU A O 1
ATOM 697 N N . LEU A 1 96 ? -9.303 6.385 19.346 1.00 87.25 96 LEU A N 1
ATOM 698 C CA . LEU A 1 96 ? -8.437 5.595 18.479 1.00 87.25 96 LEU A CA 1
ATOM 699 C C . LEU A 1 96 ? -9.191 4.353 17.989 1.00 87.25 96 LEU A C 1
ATOM 701 O O . LEU A 1 96 ? -9.458 3.441 18.766 1.00 87.25 96 LEU A O 1
ATOM 705 N N . LEU A 1 97 ? -9.487 4.312 16.693 1.00 87.69 97 LEU A N 1
ATOM 706 C CA . LEU A 1 97 ? -10.216 3.224 16.039 1.00 87.69 97 LEU A CA 1
ATOM 707 C C . LEU A 1 97 ? -9.285 2.098 15.577 1.00 87.69 97 LEU A C 1
ATOM 709 O O . LEU A 1 97 ? -9.657 0.928 15.626 1.00 87.69 97 LEU A O 1
ATOM 713 N N . ALA A 1 98 ? -8.077 2.438 15.118 1.00 89.88 98 ALA A N 1
ATOM 714 C CA . ALA A 1 98 ? -7.073 1.453 14.728 1.00 89.88 98 ALA A CA 1
ATOM 715 C C . ALA A 1 98 ? -5.647 1.960 14.936 1.00 89.88 98 ALA A C 1
ATOM 717 O O . ALA A 1 98 ? -5.364 3.158 14.852 1.00 89.88 98 ALA A O 1
ATOM 718 N N . TYR A 1 99 ? -4.740 1.018 15.182 1.00 91.12 99 TYR A N 1
ATOM 719 C CA . TYR A 1 99 ? -3.340 1.281 15.471 1.00 91.12 99 TYR A CA 1
ATOM 720 C C . TYR A 1 99 ? -2.452 0.206 14.847 1.00 91.12 99 TYR A C 1
ATOM 722 O O . TYR A 1 99 ? -2.500 -0.961 15.239 1.00 91.12 99 TYR A O 1
ATOM 730 N N . TYR A 1 100 ? -1.599 0.614 13.909 1.00 93.06 100 TYR A N 1
ATOM 731 C CA . TYR A 1 100 ? -0.710 -0.283 13.177 1.00 93.06 100 TYR A CA 1
ATOM 732 C C . TYR A 1 100 ? 0.747 0.146 13.330 1.00 93.06 100 TYR A C 1
ATOM 734 O O . TYR A 1 100 ? 1.077 1.326 13.220 1.00 93.06 100 TYR A O 1
ATOM 742 N N . ARG A 1 101 ? 1.630 -0.831 13.548 1.00 91.94 101 ARG A N 1
ATOM 743 C CA . ARG A 1 101 ? 3.083 -0.654 13.694 1.00 91.94 101 ARG A CA 1
ATOM 744 C C . ARG A 1 101 ? 3.822 -1.476 12.645 1.00 91.94 101 ARG A C 1
ATOM 746 O O . ARG A 1 101 ? 4.078 -2.654 12.863 1.00 91.94 101 ARG A O 1
ATOM 753 N N . LEU A 1 102 ? 4.165 -0.873 11.513 1.00 90.81 102 LEU A N 1
ATOM 754 C CA . LEU A 1 102 ? 4.905 -1.549 10.447 1.00 90.81 102 LEU A CA 1
ATOM 755 C C . LEU A 1 102 ? 6.418 -1.410 10.661 1.00 90.81 102 LEU A C 1
ATOM 757 O O . LEU A 1 102 ? 6.928 -0.287 10.622 1.00 90.81 102 LEU A O 1
ATOM 761 N N . PRO A 1 103 ? 7.167 -2.511 10.841 1.00 90.62 103 PRO A N 1
ATOM 762 C CA . PRO A 1 103 ? 8.623 -2.450 10.916 1.00 90.62 103 PRO A CA 1
ATOM 763 C C . PRO A 1 103 ? 9.211 -2.003 9.575 1.00 90.62 103 PRO A C 1
ATOM 765 O O . PRO A 1 103 ? 9.019 -2.666 8.555 1.00 90.62 103 PRO A O 1
ATOM 768 N N . VAL A 1 104 ? 9.962 -0.897 9.562 1.00 90.06 104 VAL A N 1
ATOM 769 C CA . VAL A 1 104 ? 10.590 -0.394 8.326 1.00 90.06 104 VAL A CA 1
ATOM 770 C C . VAL A 1 104 ? 11.660 -1.370 7.827 1.00 90.06 104 VAL A C 1
ATOM 772 O O . VAL A 1 104 ? 11.858 -1.496 6.621 1.00 90.06 104 VAL A O 1
ATOM 775 N N . ALA A 1 105 ? 12.276 -2.136 8.736 1.00 88.88 105 ALA A N 1
ATOM 776 C CA . ALA A 1 105 ? 13.234 -3.203 8.435 1.00 88.88 105 ALA A CA 1
ATOM 777 C C . ALA A 1 105 ? 12.732 -4.221 7.397 1.00 88.88 105 ALA A C 1
ATOM 779 O O . ALA A 1 105 ? 13.527 -4.748 6.621 1.00 88.88 105 ALA A O 1
ATOM 780 N N . HIS A 1 106 ? 11.425 -4.500 7.385 1.00 89.75 106 HIS A N 1
ATOM 781 C CA . HIS A 1 106 ? 10.833 -5.489 6.485 1.00 89.75 106 HIS A CA 1
ATOM 782 C C . HIS A 1 106 ? 10.604 -4.933 5.070 1.00 89.75 106 HIS A C 1
ATOM 784 O O . HIS A 1 106 ? 10.382 -5.693 4.127 1.00 89.75 106 HIS A O 1
ATOM 790 N N . LEU A 1 107 ? 10.668 -3.609 4.894 1.00 89.06 107 LEU A N 1
ATOM 791 C CA . LEU A 1 107 ? 10.433 -2.950 3.617 1.00 89.06 107 LEU A CA 1
ATOM 792 C C . LEU A 1 107 ? 11.737 -2.808 2.829 1.00 89.06 107 LEU A C 1
ATOM 794 O O . LEU A 1 107 ? 12.732 -2.249 3.285 1.00 89.06 107 LEU A O 1
ATOM 798 N N . ARG A 1 108 ? 11.710 -3.259 1.578 1.00 87.12 108 ARG A N 1
ATOM 799 C CA . ARG A 1 108 ? 12.776 -2.989 0.604 1.00 87.12 108 ARG A CA 1
ATOM 800 C C . ARG A 1 108 ? 12.597 -1.622 -0.069 1.00 87.12 108 ARG A C 1
ATOM 802 O O . ARG A 1 108 ? 11.477 -1.315 -0.486 1.00 87.12 108 ARG A O 1
ATOM 809 N N . PRO A 1 109 ? 13.680 -0.840 -0.244 1.00 87.00 109 PRO A N 1
ATOM 810 C CA . PRO A 1 109 ? 13.634 0.415 -0.984 1.00 87.00 109 PRO A CA 1
ATOM 811 C C . PRO A 1 109 ? 13.103 0.253 -2.413 1.00 87.00 109 PRO A C 1
ATOM 813 O O . PRO A 1 109 ? 13.381 -0.746 -3.076 1.00 87.00 109 PRO A O 1
ATOM 816 N N . PHE A 1 110 ? 12.374 1.264 -2.887 1.00 82.69 110 PHE A N 1
ATOM 817 C CA . PHE A 1 110 ? 11.801 1.383 -4.235 1.00 82.69 110 PHE A CA 1
ATOM 818 C C . PHE A 1 110 ? 10.858 0.246 -4.645 1.00 82.69 110 PHE A C 1
ATOM 820 O O . PHE A 1 110 ? 10.596 0.042 -5.829 1.00 82.69 110 PHE A O 1
ATOM 827 N N . GLN A 1 111 ? 10.316 -0.475 -3.665 1.00 84.62 111 GLN A N 1
ATOM 828 C CA . GLN A 1 111 ? 9.252 -1.439 -3.878 1.00 84.62 111 GLN A CA 1
ATOM 829 C C . GLN A 1 111 ? 7.909 -0.866 -3.421 1.00 84.62 111 GLN A C 1
ATOM 831 O O . GLN A 1 111 ? 7.811 -0.290 -2.339 1.00 84.62 111 GLN A O 1
ATOM 836 N N . HIS A 1 112 ? 6.874 -1.099 -4.229 1.00 86.12 112 HIS A N 1
ATOM 837 C CA . HIS A 1 112 ? 5.485 -0.863 -3.851 1.00 86.12 112 HIS A CA 1
ATOM 838 C C . HIS A 1 112 ? 4.933 -2.068 -3.090 1.00 86.12 112 HIS A C 1
ATOM 840 O O . HIS A 1 112 ? 4.999 -3.202 -3.577 1.00 86.12 112 HIS A O 1
ATOM 846 N N . TYR A 1 113 ? 4.398 -1.805 -1.902 1.00 88.38 113 TYR A N 1
ATOM 847 C CA . TYR A 1 113 ? 3.655 -2.758 -1.088 1.00 88.38 113 TYR A CA 1
ATOM 848 C C . TYR A 1 113 ? 2.208 -2.303 -1.036 1.00 88.38 113 TYR A C 1
ATOM 850 O O . TYR A 1 113 ? 1.938 -1.203 -0.564 1.00 88.38 113 TYR A O 1
ATOM 858 N N . HIS A 1 114 ? 1.289 -3.139 -1.502 1.00 89.00 114 HIS A N 1
ATOM 859 C CA . HIS A 1 114 ? -0.143 -2.891 -1.396 1.00 89.00 114 HIS A CA 1
ATOM 860 C C . HIS A 1 114 ? -0.675 -3.803 -0.304 1.00 89.00 114 HIS A C 1
ATOM 862 O O . HIS A 1 114 ? -0.635 -5.023 -0.446 1.00 89.00 114 HIS A O 1
ATOM 868 N N . LEU A 1 115 ? -1.067 -3.217 0.819 1.00 91.06 115 LEU A N 1
ATOM 869 C CA . LEU A 1 115 ? -1.281 -3.938 2.063 1.00 91.06 115 LEU A CA 1
ATOM 870 C C . LEU A 1 115 ? -2.725 -3.791 2.526 1.00 91.06 115 LEU A C 1
ATOM 872 O O . LEU A 1 115 ? -3.279 -2.694 2.512 1.00 91.06 115 LEU A O 1
ATOM 876 N N . GLU A 1 116 ? -3.292 -4.896 2.989 1.00 93.75 116 GLU A N 1
ATOM 877 C CA . GLU A 1 116 ? -4.515 -4.935 3.781 1.00 93.75 116 GLU A CA 1
ATOM 878 C C . GLU A 1 116 ? -4.119 -5.208 5.235 1.00 93.75 116 GLU A C 1
ATOM 880 O O . GLU A 1 116 ? -3.813 -6.339 5.609 1.00 93.75 116 GLU A O 1
ATOM 885 N N . LEU A 1 117 ? -4.075 -4.163 6.057 1.00 94.19 117 LEU A N 1
ATOM 886 C CA . LEU A 1 117 ? -3.740 -4.279 7.473 1.00 94.19 117 LEU A CA 1
ATOM 887 C C . LEU A 1 117 ? -5.003 -4.662 8.242 1.00 94.19 117 LEU A C 1
ATOM 889 O O . LEU A 1 117 ? -6.006 -3.954 8.157 1.00 94.19 117 LEU A O 1
ATOM 893 N N . VAL A 1 118 ? -4.957 -5.766 8.987 1.00 93.38 118 VAL A N 1
ATOM 894 C CA . VAL A 1 118 ? -6.119 -6.299 9.708 1.00 93.38 118 VAL A CA 1
ATOM 895 C C . VAL A 1 118 ? -5.840 -6.312 11.201 1.00 93.38 118 VAL A C 1
ATOM 897 O O . VAL A 1 118 ? -4.94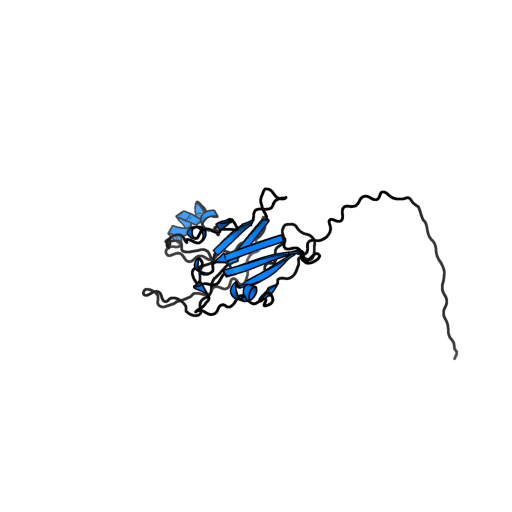7 -7.020 11.665 1.00 93.38 118 VAL A O 1
ATOM 900 N N . GLN A 1 119 ? -6.633 -5.561 11.961 1.00 92.19 119 GLN A N 1
ATOM 901 C CA . GLN A 1 119 ? -6.592 -5.548 13.419 1.00 92.19 119 GLN A CA 1
ATOM 902 C C . GLN A 1 119 ? -7.864 -6.184 13.984 1.00 92.19 119 GLN A C 1
ATOM 904 O O . GLN A 1 119 ? -8.978 -5.806 13.619 1.00 92.19 119 GLN A O 1
ATOM 909 N N . ALA A 1 120 ? -7.711 -7.150 14.893 1.00 88.81 120 ALA A N 1
ATOM 910 C CA . ALA A 1 120 ? -8.848 -7.753 15.582 1.00 88.81 120 ALA A CA 1
ATOM 911 C C . ALA A 1 120 ? -9.620 -6.697 16.392 1.00 88.81 120 ALA A C 1
ATOM 913 O O . ALA A 1 120 ? -9.016 -5.845 17.045 1.00 88.81 120 ALA A O 1
ATOM 914 N N . HIS A 1 121 ? -10.951 -6.771 16.365 1.00 86.62 121 HIS A N 1
ATOM 915 C CA . HIS A 1 121 ? -11.823 -5.836 17.070 1.00 86.62 121 HIS A CA 1
ATOM 916 C C . HIS A 1 121 ? -12.897 -6.603 17.851 1.00 86.62 121 HIS A C 1
ATOM 918 O O . HIS A 1 121 ? -13.521 -7.499 17.283 1.00 86.62 121 HIS A O 1
ATOM 924 N N . PRO A 1 122 ? -13.161 -6.267 19.128 1.00 81.88 122 PRO A N 1
ATOM 925 C CA . PRO A 1 122 ? -14.079 -7.039 19.968 1.00 81.88 122 PRO A CA 1
ATOM 926 C C . PRO A 1 122 ? -15.529 -7.016 19.466 1.00 81.88 122 PRO A C 1
ATOM 928 O O . PRO A 1 122 ? -16.253 -7.990 19.634 1.00 81.88 122 PRO A O 1
ATOM 931 N N . VAL A 1 123 ? -15.951 -5.916 18.833 1.00 83.25 123 VAL A N 1
ATOM 932 C CA . VAL A 1 123 ? -17.331 -5.735 18.338 1.00 83.25 123 VAL A CA 1
ATOM 933 C C . VAL A 1 123 ? -17.496 -6.179 16.880 1.00 83.25 123 VAL A C 1
ATOM 935 O O . VAL A 1 123 ? -18.597 -6.514 16.460 1.00 83.25 123 VAL A O 1
ATOM 938 N N . VAL A 1 124 ? -16.414 -6.186 16.093 1.00 83.50 124 VAL A N 1
ATOM 939 C CA . VAL A 1 124 ? -16.472 -6.423 14.642 1.00 83.50 124 VAL A CA 1
ATOM 940 C C . VAL A 1 124 ? -15.734 -7.728 14.337 1.00 83.50 124 VAL A C 1
ATOM 942 O O . VAL A 1 124 ? -14.502 -7.727 14.342 1.00 83.50 124 VAL A O 1
ATOM 945 N N . PRO A 1 125 ? -16.444 -8.837 14.042 1.00 81.94 125 PRO A N 1
ATOM 946 C CA . PRO A 1 125 ? -15.825 -10.152 13.841 1.00 81.94 125 PRO A CA 1
ATOM 947 C C . PRO A 1 125 ? -14.781 -10.187 12.719 1.00 81.94 125 PRO A C 1
ATOM 949 O O . PRO A 1 125 ? -13.820 -10.946 12.783 1.00 81.94 125 PRO A O 1
ATOM 952 N N . SER A 1 126 ? -14.953 -9.352 11.691 1.00 82.81 126 SER A N 1
ATOM 953 C CA . SER A 1 126 ? -14.027 -9.229 10.560 1.00 82.81 126 SER A CA 1
ATOM 954 C C . SER A 1 126 ? -12.793 -8.364 10.844 1.00 82.81 126 SER A C 1
ATOM 956 O O . SER A 1 126 ? -11.946 -8.237 9.953 1.00 82.81 126 SER A O 1
ATOM 958 N N . GLY A 1 127 ? -12.710 -7.765 12.037 1.00 88.00 127 GLY A N 1
ATOM 959 C CA . GLY A 1 127 ? -11.698 -6.784 12.419 1.00 88.00 127 GLY A CA 1
ATOM 960 C C . GLY A 1 127 ? -11.868 -5.423 11.740 1.00 88.00 127 GLY A C 1
ATOM 961 O O . GLY A 1 127 ? -12.734 -5.234 10.881 1.00 88.00 127 GLY A O 1
ATOM 962 N N . VAL A 1 128 ? -11.012 -4.479 12.128 1.00 90.62 128 VAL A N 1
ATOM 963 C CA . VAL A 1 128 ? -10.807 -3.219 11.406 1.00 90.62 128 VAL A CA 1
ATOM 964 C C . VAL A 1 128 ? -9.778 -3.460 10.307 1.00 90.62 128 VAL A C 1
ATOM 966 O O . VAL A 1 128 ? -8.779 -4.148 10.529 1.00 90.62 128 VAL A O 1
ATOM 969 N N . ARG A 1 129 ? -10.039 -2.915 9.117 1.00 92.12 129 ARG A N 1
ATOM 970 C CA . ARG A 1 129 ? -9.205 -3.103 7.928 1.00 92.12 129 ARG A CA 1
ATOM 971 C C . ARG A 1 129 ? -8.735 -1.759 7.399 1.00 92.12 129 ARG A C 1
ATOM 973 O O . ARG A 1 129 ? -9.541 -0.843 7.262 1.00 92.12 129 ARG A O 1
ATOM 980 N N . LEU A 1 130 ? -7.447 -1.653 7.093 1.00 91.44 130 LEU A N 1
ATOM 981 C CA . LEU A 1 130 ? -6.857 -0.485 6.447 1.00 91.44 130 LEU A CA 1
ATOM 982 C C . LEU A 1 130 ? -6.126 -0.918 5.177 1.00 91.44 130 LEU A C 1
ATOM 984 O O . LEU A 1 130 ? -5.168 -1.686 5.241 1.00 91.44 130 LEU A O 1
ATOM 988 N N . PHE A 1 131 ? -6.565 -0.401 4.032 1.00 91.12 131 PHE A N 1
ATOM 989 C CA . PHE A 1 131 ? -5.899 -0.609 2.750 1.00 91.12 131 PHE A CA 1
ATOM 990 C C . PHE A 1 131 ? -4.923 0.537 2.499 1.00 91.12 131 PHE A C 1
ATOM 992 O O . PHE A 1 131 ? -5.320 1.701 2.486 1.00 91.12 131 PHE A O 1
ATOM 999 N N . VAL A 1 132 ? -3.641 0.222 2.316 1.00 90.12 132 VAL A N 1
ATOM 1000 C CA . VAL A 1 132 ? -2.590 1.231 2.138 1.00 90.12 132 VAL A CA 1
ATOM 1001 C C . VAL A 1 132 ? -1.550 0.775 1.123 1.00 90.12 132 VAL A C 1
ATOM 1003 O O . VAL A 1 132 ? -1.190 -0.399 1.061 1.00 90.12 132 VAL A O 1
ATOM 1006 N N . SER A 1 133 ? -1.040 1.724 0.340 1.00 90.25 133 SER A N 1
ATOM 1007 C CA . SER A 1 133 ? 0.138 1.512 -0.501 1.00 90.25 133 SER A CA 1
ATOM 1008 C C . SER A 1 133 ? 1.351 2.170 0.149 1.00 90.25 133 SER A C 1
ATOM 1010 O O . SER A 1 133 ? 1.326 3.363 0.445 1.00 90.25 133 SER A O 1
ATOM 1012 N N . VAL A 1 134 ? 2.414 1.404 0.385 1.00 90.50 134 VAL A N 1
ATOM 1013 C CA . VAL A 1 134 ? 3.634 1.870 1.056 1.00 90.50 134 VAL A CA 1
ATOM 1014 C C . VAL A 1 134 ? 4.824 1.717 0.119 1.00 90.50 134 VAL A C 1
ATOM 1016 O O . VAL A 1 134 ? 5.011 0.671 -0.502 1.00 90.50 134 VAL A O 1
ATOM 1019 N N . VAL A 1 135 ? 5.650 2.761 0.041 1.00 89.56 135 VAL A N 1
ATOM 1020 C CA . VAL A 1 135 ? 6.920 2.755 -0.691 1.00 89.56 135 VAL A CA 1
ATOM 1021 C C . VAL A 1 135 ? 7.996 3.354 0.202 1.00 89.56 135 VAL A C 1
ATOM 1023 O O . VAL A 1 135 ? 7.903 4.515 0.599 1.00 89.56 135 VAL A O 1
ATOM 1026 N N . LEU A 1 136 ? 9.046 2.582 0.479 1.00 88.88 136 LEU A N 1
ATOM 1027 C CA . LEU A 1 136 ? 10.253 3.110 1.107 1.00 88.88 136 LEU A CA 1
ATOM 1028 C C . LEU A 1 136 ? 11.142 3.723 0.020 1.00 88.88 136 LEU A C 1
ATOM 1030 O O . LEU A 1 136 ? 11.624 3.010 -0.858 1.00 88.88 136 LEU A O 1
ATOM 1034 N N . LYS A 1 137 ? 11.368 5.036 0.061 1.00 87.00 137 LYS A N 1
ATOM 1035 C CA . LYS A 1 137 ? 12.315 5.716 -0.836 1.00 87.00 137 LYS A CA 1
ATOM 1036 C C . LYS A 1 137 ? 13.646 5.893 -0.114 1.00 87.00 137 LYS A C 1
ATOM 1038 O O . LYS A 1 137 ? 13.661 6.337 1.027 1.00 87.00 137 LYS A O 1
ATOM 1043 N N . SER A 1 138 ? 14.742 5.536 -0.777 1.00 84.44 138 SER A N 1
ATOM 1044 C CA . SER A 1 138 ? 16.101 5.783 -0.285 1.00 84.44 138 SER A CA 1
ATOM 1045 C C . SER A 1 138 ? 16.717 6.979 -1.014 1.00 84.44 138 SER A C 1
ATOM 1047 O O . SER A 1 138 ? 16.287 7.335 -2.112 1.00 84.44 138 SER A O 1
ATOM 1049 N N . SER A 1 139 ? 17.736 7.583 -0.409 1.00 82.06 139 SER A N 1
ATOM 1050 C CA . SER A 1 139 ? 18.566 8.638 -0.996 1.00 82.06 139 SER A CA 1
ATOM 1051 C C . SER A 1 139 ? 19.385 8.155 -2.206 1.00 82.06 139 SER A C 1
ATOM 1053 O O . SER A 1 139 ? 19.770 8.959 -3.054 1.00 82.06 139 SER A O 1
ATOM 1055 N N . ILE A 1 140 ? 19.624 6.842 -2.323 1.00 81.75 140 ILE A N 1
ATOM 1056 C CA . ILE A 1 140 ? 20.479 6.245 -3.356 1.00 81.75 140 ILE A CA 1
ATOM 1057 C C . ILE A 1 140 ? 19.684 5.240 -4.191 1.00 81.75 140 ILE A C 1
ATOM 1059 O O . ILE A 1 140 ? 19.169 4.251 -3.671 1.00 81.75 140 ILE A O 1
ATOM 1063 N N . LEU A 1 141 ? 19.640 5.452 -5.510 1.00 81.69 141 LEU A N 1
ATOM 1064 C CA . LEU A 1 141 ? 19.084 4.479 -6.453 1.00 81.69 141 LEU A CA 1
ATOM 1065 C C . LEU A 1 141 ? 20.081 3.330 -6.693 1.00 81.69 141 LEU A C 1
ATOM 1067 O O . LEU A 1 141 ? 21.231 3.592 -7.063 1.00 81.69 141 LEU A O 1
ATOM 1071 N N . PRO A 1 142 ? 19.669 2.060 -6.534 1.00 77.88 142 PRO A N 1
ATOM 1072 C CA . PRO A 1 142 ? 20.545 0.925 -6.794 1.00 77.88 142 PRO A CA 1
ATOM 1073 C C . PRO A 1 142 ? 20.891 0.843 -8.288 1.00 77.88 142 PRO A C 1
ATOM 1075 O O . PRO A 1 142 ? 20.007 0.775 -9.141 1.00 77.88 142 PRO A O 1
ATOM 1078 N N . ARG A 1 143 ? 22.190 0.819 -8.614 1.00 77.19 143 ARG A N 1
ATOM 1079 C CA . ARG A 1 143 ? 22.669 0.618 -9.991 1.00 77.19 143 ARG A CA 1
ATOM 1080 C C . ARG A 1 143 ? 22.685 -0.868 -10.332 1.00 77.19 143 ARG A C 1
ATOM 1082 O O . ARG A 1 143 ? 23.294 -1.658 -9.616 1.00 77.19 143 ARG A O 1
ATOM 1089 N N . GLN A 1 144 ? 22.046 -1.236 -11.439 1.00 74.06 144 GLN A N 1
ATOM 1090 C CA . GLN A 1 144 ? 22.108 -2.593 -11.978 1.00 74.06 144 GLN A CA 1
ATOM 1091 C C . GLN A 1 144 ? 23.291 -2.691 -12.957 1.00 74.06 144 GLN A C 1
ATOM 1093 O O . GLN A 1 144 ? 23.337 -1.894 -13.892 1.00 74.06 144 GLN A O 1
ATOM 1098 N N . PRO A 1 145 ? 24.233 -3.643 -12.792 1.00 74.25 145 PRO A N 1
ATOM 1099 C CA . PRO A 1 145 ? 25.432 -3.737 -13.638 1.00 74.25 145 PRO A CA 1
ATOM 1100 C C . PRO A 1 145 ? 25.142 -3.869 -15.138 1.00 74.25 145 PRO A C 1
ATOM 1102 O O . PRO A 1 145 ? 25.953 -3.465 -15.964 1.00 74.25 145 PRO A O 1
ATOM 1105 N N . CYS A 1 146 ? 23.984 -4.430 -15.487 1.00 72.25 146 CYS A N 1
ATOM 1106 C CA . CYS A 1 146 ? 23.600 -4.733 -16.863 1.00 72.25 146 CYS A CA 1
ATOM 1107 C C . CYS A 1 146 ? 22.796 -3.617 -17.551 1.00 72.25 146 CYS A C 1
ATOM 1109 O O . CYS A 1 146 ? 22.402 -3.793 -18.700 1.00 72.25 146 CYS A O 1
ATOM 1111 N N . PHE A 1 147 ? 22.522 -2.495 -16.874 1.00 68.88 147 PHE A N 1
ATOM 1112 C CA . PHE A 1 147 ? 21.706 -1.405 -17.415 1.00 68.88 147 PHE A CA 1
ATOM 1113 C C . PHE A 1 147 ? 22.451 -0.068 -17.379 1.00 68.88 147 PHE A C 1
ATOM 1115 O O . PHE A 1 147 ? 23.097 0.282 -16.394 1.00 68.88 147 PHE A O 1
ATOM 1122 N N . SER A 1 148 ? 22.325 0.710 -18.457 1.00 79.81 148 SER A N 1
ATOM 1123 C CA . SER A 1 148 ? 22.885 2.065 -18.563 1.00 79.81 148 SER A CA 1
ATOM 1124 C C . SER A 1 148 ? 22.048 3.131 -17.843 1.00 79.81 148 SER A C 1
ATOM 1126 O O . SER A 1 148 ? 22.506 4.258 -17.669 1.00 79.81 148 SER A O 1
ATOM 1128 N N . PHE A 1 149 ? 20.839 2.780 -17.404 1.00 78.19 149 PHE A N 1
ATOM 1129 C CA . PHE A 1 149 ? 19.902 3.646 -16.692 1.00 78.19 149 PHE A CA 1
ATOM 1130 C C . PHE A 1 149 ? 19.499 3.024 -15.349 1.00 78.19 149 PHE A C 1
ATOM 1132 O O . PHE A 1 149 ? 19.522 1.807 -15.177 1.00 78.19 149 PHE A O 1
ATOM 1139 N N . THR A 1 150 ? 19.130 3.867 -14.382 1.00 74.69 150 THR A N 1
ATOM 1140 C CA . THR A 1 150 ? 18.771 3.442 -13.014 1.00 74.69 150 THR A CA 1
ATOM 1141 C C . THR A 1 150 ? 17.285 3.544 -12.707 1.00 74.69 150 THR A C 1
ATOM 1143 O O . THR A 1 150 ? 16.808 2.886 -11.788 1.00 74.69 150 THR A O 1
ATOM 1146 N N . ALA A 1 151 ? 16.559 4.390 -13.434 1.00 75.06 151 ALA A N 1
ATOM 1147 C CA . ALA A 1 151 ? 15.140 4.627 -13.228 1.00 75.06 151 ALA A CA 1
ATOM 1148 C C . ALA A 1 151 ? 14.477 5.051 -14.540 1.00 75.06 151 ALA A C 1
ATOM 1150 O O . ALA A 1 151 ? 15.136 5.583 -15.435 1.00 75.06 151 ALA A O 1
ATOM 1151 N N . PHE A 1 152 ? 13.172 4.821 -14.620 1.00 77.56 152 PHE A N 1
ATOM 1152 C CA . PHE A 1 152 ? 12.308 5.268 -15.701 1.00 77.56 152 PHE A CA 1
ATOM 1153 C C . PHE A 1 152 ? 11.053 5.866 -15.069 1.00 77.56 152 PHE A C 1
ATOM 1155 O O . PHE A 1 152 ? 10.444 5.231 -14.208 1.00 77.56 152 PHE A O 1
ATOM 1162 N N . GLU A 1 153 ? 10.697 7.088 -15.455 1.00 78.25 153 GLU A N 1
ATOM 1163 C CA . GLU A 1 153 ? 9.478 7.744 -14.990 1.00 78.25 153 GLU A CA 1
ATOM 1164 C C . GLU A 1 153 ? 8.468 7.786 -16.131 1.00 78.25 153 GLU A C 1
ATOM 1166 O O . GLU A 1 153 ? 8.780 8.215 -17.240 1.00 78.25 153 GLU A O 1
ATOM 1171 N N . VAL A 1 154 ? 7.250 7.341 -15.835 1.00 76.94 154 VAL A N 1
ATOM 1172 C CA . VAL A 1 154 ? 6.110 7.430 -16.743 1.00 76.94 154 VAL A CA 1
ATOM 1173 C C . VAL A 1 154 ? 5.066 8.316 -16.090 1.00 76.94 154 VAL A C 1
ATOM 1175 O O . VAL A 1 154 ? 4.747 8.157 -14.907 1.00 76.94 154 VAL A O 1
ATOM 1178 N N . LEU A 1 155 ? 4.537 9.246 -16.875 1.00 80.69 155 LEU A N 1
ATOM 1179 C CA . LEU A 1 155 ? 3.388 10.053 -16.510 1.00 80.69 155 LEU A CA 1
ATOM 1180 C C . LEU A 1 155 ? 2.208 9.612 -17.373 1.00 80.69 155 LEU A C 1
ATOM 1182 O O . LEU A 1 155 ? 2.288 9.652 -18.599 1.00 80.69 155 LEU A O 1
ATOM 1186 N N . LEU A 1 156 ? 1.130 9.175 -16.727 1.00 77.44 156 LEU A N 1
ATOM 1187 C CA . LEU A 1 156 ? -0.149 8.980 -17.394 1.00 77.44 156 LEU A CA 1
ATOM 1188 C C . LEU A 1 156 ? -0.898 10.312 -17.354 1.00 77.44 156 LEU A C 1
ATOM 1190 O O . LEU A 1 156 ? -1.245 10.785 -16.277 1.00 77.44 156 LEU A O 1
ATOM 1194 N N . GLU A 1 157 ? -1.098 10.923 -18.517 1.00 80.38 157 GLU A N 1
ATOM 1195 C CA . GLU A 1 157 ? -1.700 12.256 -18.623 1.00 80.38 157 GLU A CA 1
ATOM 1196 C C . GLU A 1 157 ? -3.229 12.188 -18.715 1.00 80.38 157 GLU A C 1
ATOM 1198 O O . GLU A 1 157 ? -3.931 12.774 -17.895 1.00 80.38 157 GLU A O 1
ATOM 1203 N N . ALA A 1 158 ? -3.752 11.448 -19.696 1.00 80.19 158 ALA A N 1
ATOM 1204 C CA . ALA A 1 158 ? -5.184 11.292 -19.917 1.00 80.19 158 ALA A CA 1
ATOM 1205 C C . ALA A 1 158 ? -5.492 10.050 -20.767 1.00 80.19 158 ALA A C 1
ATOM 1207 O O . ALA A 1 158 ? -4.626 9.516 -21.462 1.00 80.19 158 ALA A O 1
ATOM 1208 N N . MET A 1 159 ? -6.755 9.623 -20.744 1.00 81.25 159 MET A N 1
ATOM 1209 C CA . MET A 1 159 ? -7.292 8.653 -21.701 1.00 81.25 159 MET A CA 1
ATOM 1210 C C . MET A 1 159 ? -7.814 9.411 -22.922 1.00 81.25 159 MET A C 1
ATOM 1212 O O . MET A 1 159 ? -8.592 10.351 -22.772 1.00 81.25 159 MET A O 1
ATOM 1216 N N . THR A 1 160 ? -7.395 9.010 -24.122 1.00 83.81 160 THR A N 1
ATOM 1217 C CA . THR A 1 160 ? -7.844 9.650 -25.370 1.00 83.81 160 THR A CA 1
ATOM 1218 C C . THR A 1 160 ? -9.326 9.396 -25.637 1.00 83.81 160 THR A C 1
ATOM 1220 O O . THR A 1 160 ? -10.037 10.306 -26.054 1.00 83.81 160 THR A O 1
ATOM 1223 N N . ASP A 1 161 ? -9.798 8.183 -25.344 1.00 85.81 161 ASP A N 1
ATOM 1224 C CA . ASP A 1 161 ? -11.181 7.771 -25.558 1.00 85.81 161 ASP A CA 1
ATOM 1225 C C . ASP A 1 161 ? -11.907 7.519 -24.227 1.00 85.81 161 ASP A C 1
ATOM 1227 O O . ASP A 1 161 ? -11.327 6.940 -23.299 1.00 85.81 161 ASP A O 1
ATOM 1231 N N . PRO A 1 162 ? -13.195 7.895 -24.118 1.00 79.00 162 PRO A N 1
ATOM 1232 C CA . PRO A 1 162 ? -13.989 7.618 -22.933 1.00 79.00 162 PRO A CA 1
ATOM 1233 C C . PRO A 1 162 ? -14.223 6.114 -22.766 1.00 79.00 162 PRO A C 1
ATOM 1235 O O . PRO A 1 162 ? -14.569 5.391 -23.706 1.00 79.00 162 PRO A O 1
ATOM 1238 N N . LEU A 1 163 ? -14.090 5.641 -21.528 1.00 79.06 163 LEU A N 1
ATOM 1239 C CA . LEU A 1 163 ? -14.359 4.251 -21.183 1.00 79.06 163 LEU A CA 1
ATOM 1240 C C . LEU A 1 163 ? -15.863 3.979 -21.262 1.00 79.06 163 LEU A C 1
ATOM 1242 O O . LEU A 1 163 ? -16.675 4.658 -20.632 1.00 79.06 163 LEU A O 1
ATOM 1246 N N . LYS A 1 164 ? -16.248 2.966 -22.040 1.00 75.38 164 LYS A N 1
ATOM 1247 C CA . LYS A 1 164 ? -17.650 2.563 -22.180 1.00 75.38 164 LYS A CA 1
ATOM 1248 C C . LYS A 1 164 ? -18.080 1.812 -20.920 1.00 75.38 164 LYS A C 1
ATOM 1250 O O . LYS A 1 164 ? -17.712 0.656 -20.754 1.00 75.38 164 LYS A O 1
ATOM 1255 N N . HIS A 1 165 ? -18.873 2.466 -20.073 1.00 74.25 165 HIS A N 1
ATOM 1256 C CA . HIS A 1 165 ? -19.481 1.898 -18.860 1.00 74.25 165 HIS A CA 1
ATOM 1257 C C . HIS A 1 165 ? -18.467 1.301 -17.861 1.00 74.25 165 HIS A C 1
ATOM 1259 O O . HIS A 1 165 ? -18.453 0.086 -17.655 1.00 74.25 165 HIS A O 1
ATOM 1265 N N . PRO A 1 166 ? -17.616 2.119 -17.216 1.00 67.81 166 PRO A N 1
ATOM 1266 C CA . PRO A 1 166 ? -16.743 1.613 -16.165 1.00 67.81 166 PRO A CA 1
ATOM 1267 C C . PRO A 1 166 ? -17.588 1.091 -14.994 1.00 67.81 166 PRO A C 1
ATOM 1269 O O . PRO A 1 166 ? -18.366 1.828 -14.388 1.00 67.81 166 PRO A O 1
ATOM 1272 N N . VAL A 1 167 ? -17.456 -0.200 -14.684 1.00 62.31 167 VAL A N 1
ATOM 1273 C CA . VAL A 1 167 ? -18.127 -0.821 -13.537 1.00 62.31 167 VAL A CA 1
ATOM 1274 C C . VAL A 1 167 ? -17.210 -0.669 -12.323 1.00 62.31 167 VAL A C 1
ATOM 1276 O O . VAL A 1 167 ? -16.422 -1.558 -12.015 1.00 62.31 167 VAL A O 1
ATOM 1279 N N . GLY A 1 168 ? -17.279 0.489 -11.664 1.00 67.69 168 GLY A N 1
ATOM 1280 C CA . GLY A 1 168 ? -16.502 0.783 -10.455 1.00 67.69 168 GLY A CA 1
ATOM 1281 C C . GLY A 1 168 ? -15.202 1.572 -10.691 1.00 67.69 168 GLY A C 1
ATOM 1282 O O . GLY A 1 168 ? -15.013 2.146 -11.768 1.00 67.69 168 GLY A O 1
ATOM 1283 N N . PRO A 1 169 ? -14.333 1.664 -9.665 1.00 67.25 169 PRO A N 1
ATOM 1284 C CA . PRO A 1 169 ? -13.108 2.456 -9.719 1.00 67.25 169 PRO A CA 1
ATOM 1285 C C . PRO A 1 169 ? -12.127 1.908 -10.757 1.00 67.25 169 PRO A C 1
ATOM 1287 O O . PRO A 1 169 ? -11.963 0.699 -10.922 1.00 67.25 169 PRO A O 1
ATOM 1290 N N . LEU A 1 170 ? -11.465 2.823 -11.460 1.00 72.75 170 LEU A N 1
ATOM 1291 C CA . LEU A 1 170 ? -10.511 2.502 -12.511 1.00 72.75 170 LEU A CA 1
ATOM 1292 C C . LEU A 1 170 ? -9.105 2.413 -11.938 1.00 72.75 170 LEU A C 1
ATOM 1294 O O . LEU A 1 170 ? -8.661 3.306 -11.222 1.00 72.75 170 LEU A O 1
ATOM 1298 N N . LEU A 1 171 ? -8.396 1.349 -12.299 1.00 73.31 171 LEU A N 1
ATOM 1299 C CA . LEU A 1 171 ? -7.022 1.124 -11.883 1.00 73.31 171 LEU A CA 1
ATOM 1300 C C . LEU A 1 171 ? -6.116 1.085 -13.114 1.00 73.31 171 LEU A C 1
ATOM 1302 O O . LEU A 1 171 ? -6.236 0.192 -13.953 1.00 73.31 171 LEU A O 1
ATOM 1306 N N . ALA A 1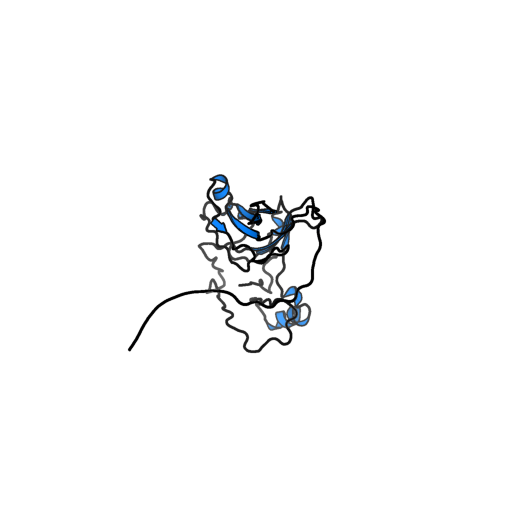 172 ? -5.190 2.038 -13.200 1.00 76.31 172 ALA A N 1
ATOM 1307 C CA . ALA A 1 172 ? -4.120 2.020 -14.187 1.00 76.31 172 ALA A CA 1
ATOM 1308 C C . ALA A 1 172 ? -2.880 1.350 -13.583 1.00 76.31 172 ALA A C 1
ATOM 1310 O O . ALA A 1 172 ? -2.394 1.756 -12.529 1.00 76.31 172 ALA A O 1
ATOM 1311 N N . VAL A 1 173 ? -2.368 0.317 -14.254 1.00 76.62 173 VAL A N 1
ATOM 1312 C CA . VAL A 1 173 ? -1.186 -0.430 -13.808 1.00 76.62 173 VAL A CA 1
ATOM 1313 C C . VAL A 1 173 ? -0.115 -0.355 -14.882 1.00 76.62 173 VAL A C 1
ATOM 1315 O O . VAL A 1 173 ? -0.326 -0.800 -16.009 1.00 76.62 173 VAL A O 1
ATOM 1318 N N . ALA A 1 174 ? 1.054 0.164 -14.515 1.00 78.00 174 ALA A N 1
ATOM 1319 C CA . ALA A 1 174 ? 2.239 0.112 -15.359 1.00 78.00 174 ALA A CA 1
ATOM 1320 C C . ALA A 1 174 ? 3.096 -1.103 -14.981 1.00 78.00 174 ALA A C 1
ATOM 1322 O O . ALA A 1 174 ? 3.284 -1.410 -13.800 1.00 78.00 174 ALA A O 1
ATOM 1323 N N . ARG A 1 175 ? 3.622 -1.804 -15.990 1.00 80.19 175 ARG A N 1
ATOM 1324 C CA . ARG A 1 175 ? 4.481 -2.978 -15.806 1.00 80.19 175 ARG A CA 1
ATOM 1325 C C . ARG A 1 175 ? 5.532 -3.032 -16.908 1.00 80.19 175 ARG A C 1
ATOM 1327 O O . ARG A 1 175 ? 5.207 -2.912 -18.084 1.00 80.19 175 ARG A O 1
ATOM 1334 N N . ILE A 1 176 ? 6.785 -3.231 -16.510 1.00 79.12 176 ILE A N 1
ATOM 1335 C CA . ILE A 1 176 ? 7.906 -3.430 -17.432 1.00 79.12 176 ILE A CA 1
ATOM 1336 C C . ILE A 1 176 ? 8.126 -4.933 -17.575 1.00 79.12 176 ILE A C 1
ATOM 1338 O O . ILE A 1 176 ? 8.339 -5.622 -16.578 1.00 79.12 176 ILE A O 1
ATOM 1342 N N . VAL A 1 177 ? 8.072 -5.430 -18.807 1.00 82.12 177 VAL A N 1
ATOM 1343 C CA . VAL A 1 177 ? 8.256 -6.846 -19.147 1.00 82.12 177 VAL A CA 1
ATOM 1344 C C . VAL A 1 177 ? 9.381 -6.988 -20.164 1.00 82.12 177 VAL A C 1
ATOM 1346 O O . VAL A 1 177 ? 9.604 -6.082 -20.963 1.00 82.12 177 VAL A O 1
ATOM 1349 N N . ALA A 1 178 ? 10.100 -8.110 -20.123 1.00 82.50 178 ALA A N 1
ATOM 1350 C CA . ALA A 1 178 ? 11.193 -8.363 -21.063 1.00 82.50 178 ALA A CA 1
ATOM 1351 C C . ALA A 1 178 ? 10.691 -8.690 -22.482 1.00 82.50 178 ALA A C 1
ATOM 1353 O O . ALA A 1 178 ? 11.337 -8.322 -23.457 1.00 82.50 178 ALA A O 1
ATOM 1354 N N . ASP A 1 179 ? 9.540 -9.359 -22.582 1.00 86.69 179 ASP A N 1
ATOM 1355 C CA . ASP A 1 179 ? 8.897 -9.762 -23.833 1.00 86.69 179 ASP A CA 1
ATOM 1356 C C . ASP A 1 179 ? 7.395 -9.471 -23.728 1.00 86.69 179 ASP A C 1
ATOM 1358 O O . ASP A 1 179 ? 6.690 -10.057 -22.897 1.00 86.69 179 ASP A O 1
ATOM 1362 N N . TYR A 1 180 ? 6.925 -8.506 -24.520 1.00 88.38 180 TYR A N 1
ATOM 1363 C CA . TYR A 1 180 ? 5.525 -8.090 -24.514 1.00 88.38 180 TYR A CA 1
ATOM 1364 C C . TYR A 1 180 ? 4.608 -9.146 -25.124 1.00 88.38 180 TYR A C 1
ATOM 1366 O O . TYR A 1 180 ? 3.533 -9.379 -24.575 1.00 88.38 180 TYR A O 1
ATOM 1374 N N . ASP A 1 181 ? 5.017 -9.789 -26.216 1.00 90.25 181 ASP 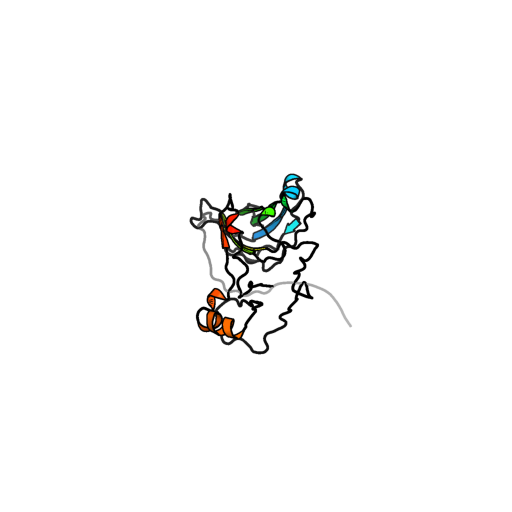A N 1
ATOM 1375 C CA . ASP A 1 181 ? 4.169 -10.740 -26.932 1.00 90.25 181 ASP A CA 1
ATOM 1376 C C . ASP A 1 181 ? 3.961 -11.994 -26.081 1.00 90.25 181 ASP A C 1
ATOM 1378 O O . ASP A 1 181 ? 2.823 -12.396 -25.831 1.00 90.25 181 ASP A O 1
ATOM 1382 N N . LEU A 1 182 ? 5.037 -12.520 -25.484 1.00 88.56 182 LEU A N 1
ATOM 1383 C CA . LEU A 1 182 ? 4.935 -13.622 -24.530 1.00 88.56 182 LEU A CA 1
ATOM 1384 C C . LEU A 1 182 ? 4.075 -13.243 -23.319 1.00 88.56 182 LEU A C 1
ATOM 1386 O O . LEU A 1 182 ? 3.249 -14.037 -22.866 1.00 88.56 182 LEU A O 1
ATOM 1390 N N . TYR A 1 183 ? 4.252 -12.039 -22.768 1.00 86.38 183 TYR A N 1
ATOM 1391 C CA . TYR A 1 183 ? 3.457 -11.572 -21.631 1.00 86.38 183 TYR A CA 1
ATOM 1392 C C . TYR A 1 183 ? 1.973 -11.419 -21.983 1.00 86.38 183 TYR A C 1
ATOM 1394 O O . TYR A 1 183 ? 1.099 -11.787 -21.193 1.00 86.38 183 TYR A O 1
ATOM 1402 N N . ARG A 1 184 ? 1.674 -10.896 -23.173 1.00 87.94 184 ARG A N 1
ATOM 1403 C CA . ARG A 1 184 ? 0.312 -10.755 -23.678 1.00 87.94 184 ARG A CA 1
ATOM 1404 C C . ARG A 1 184 ? -0.353 -12.119 -23.798 1.00 87.94 184 ARG A C 1
ATOM 1406 O O . ARG A 1 184 ? -1.449 -12.298 -23.266 1.00 87.94 184 ARG A O 1
ATOM 1413 N N . ASP A 1 185 ? 0.326 -13.064 -24.435 1.00 88.81 185 ASP A N 1
ATOM 1414 C CA . ASP A 1 185 ? -0.223 -14.386 -24.707 1.00 88.81 185 ASP A CA 1
ATOM 1415 C C . ASP A 1 185 ? -0.370 -15.216 -23.434 1.00 88.81 185 ASP A C 1
ATOM 1417 O O . ASP A 1 185 ? -1.361 -15.917 -23.283 1.00 88.81 185 ASP A O 1
ATOM 1421 N N . THR A 1 186 ? 0.546 -15.103 -22.473 1.00 84.06 186 THR A N 1
ATOM 1422 C CA . THR A 1 186 ? 0.502 -15.911 -21.240 1.00 84.06 186 THR A CA 1
ATOM 1423 C C . THR A 1 186 ? -0.340 -15.297 -20.124 1.00 84.06 186 THR A C 1
ATOM 1425 O O . THR A 1 186 ? -1.044 -16.023 -19.424 1.00 84.06 186 THR A O 1
ATOM 1428 N N . ILE A 1 187 ? -0.296 -13.972 -19.945 1.00 83.06 187 ILE A N 1
ATOM 1429 C CA . ILE A 1 187 ? -0.929 -13.284 -18.811 1.00 83.06 187 ILE A CA 1
ATOM 1430 C C . ILE A 1 187 ? -2.151 -12.481 -19.255 1.00 83.06 187 ILE A C 1
ATOM 1432 O O . ILE A 1 187 ? -3.233 -12.697 -18.716 1.00 83.06 187 ILE A O 1
ATOM 1436 N N . LEU A 1 188 ? -2.025 -11.567 -20.224 1.00 83.25 188 LEU A N 1
ATOM 1437 C CA . LEU A 1 188 ? -3.118 -10.628 -20.531 1.00 83.25 188 LEU A CA 1
ATOM 1438 C C . LEU A 1 188 ? -4.339 -11.310 -21.154 1.00 83.25 188 LEU A C 1
ATOM 1440 O O . LEU A 1 188 ? -5.466 -10.973 -20.800 1.00 83.25 188 LEU A O 1
ATOM 1444 N N . LEU A 1 189 ? -4.123 -12.256 -22.070 1.00 85.50 189 LEU A N 1
ATOM 1445 C CA . LEU A 1 189 ? -5.214 -12.938 -22.768 1.00 85.50 189 LEU A CA 1
ATOM 1446 C C . LEU A 1 189 ? -5.866 -14.041 -21.925 1.00 85.50 189 LEU A C 1
ATOM 1448 O O . LEU A 1 189 ? -7.072 -14.246 -22.026 1.00 85.50 189 LEU A O 1
ATOM 1452 N N . HIS A 1 190 ? -5.090 -14.734 -21.088 1.00 82.75 190 HIS A N 1
ATOM 1453 C CA . HIS A 1 190 ? -5.562 -15.925 -20.373 1.00 82.75 190 HIS A CA 1
ATOM 1454 C C . HIS A 1 190 ? -5.866 -15.684 -18.892 1.00 82.75 190 HIS A C 1
ATOM 1456 O O . HIS A 1 190 ? -6.715 -16.363 -18.319 1.00 82.75 190 HIS A O 1
ATOM 1462 N N . SER A 1 191 ? -5.162 -14.767 -18.227 1.00 77.81 191 SER A N 1
ATOM 1463 C CA . SER A 1 191 ? -5.285 -14.534 -16.781 1.00 77.81 191 SER A CA 1
ATOM 1464 C C . SER A 1 191 ? -5.045 -13.060 -16.423 1.00 77.81 191 SER A C 1
ATOM 1466 O O . SER A 1 191 ? -4.106 -12.740 -15.688 1.00 77.81 191 SER A O 1
ATOM 1468 N N . PRO A 1 192 ? -5.897 -12.136 -16.907 1.00 73.88 192 PRO A N 1
ATOM 1469 C CA . PRO A 1 192 ? -5.704 -10.696 -16.725 1.00 73.88 192 PRO A CA 1
ATOM 1470 C C . PRO A 1 192 ? -5.685 -10.265 -15.251 1.00 73.88 192 PRO A C 1
ATOM 1472 O O . PRO A 1 192 ? -5.044 -9.277 -14.910 1.00 73.88 192 PRO A O 1
ATOM 1475 N N . SER A 1 193 ? -6.305 -11.023 -14.342 1.00 71.00 193 SER A N 1
ATOM 1476 C CA . SER A 1 193 ? -6.219 -10.770 -12.897 1.00 71.00 193 SER A CA 1
ATOM 1477 C C . SER A 1 193 ? -4.788 -10.887 -12.349 1.00 71.00 193 SER A C 1
ATOM 1479 O O . SER A 1 193 ? -4.421 -10.125 -11.457 1.00 71.00 193 SER A O 1
ATOM 1481 N N . LEU A 1 194 ? -3.941 -11.755 -12.920 1.00 70.81 194 LEU A N 1
ATOM 1482 C CA . LEU A 1 194 ? -2.516 -11.874 -12.563 1.00 70.81 194 LEU A CA 1
ATOM 1483 C C . LEU A 1 194 ? -1.678 -10.680 -13.064 1.00 70.81 194 LEU A C 1
ATOM 1485 O O . LEU A 1 194 ? -0.567 -10.425 -12.581 1.00 70.81 194 LEU A O 1
ATOM 1489 N N . ALA A 1 195 ? -2.203 -9.916 -14.027 1.00 72.38 195 ALA A N 1
ATOM 1490 C CA . ALA A 1 195 ? -1.625 -8.640 -14.443 1.00 72.38 195 ALA A CA 1
ATOM 1491 C C . ALA A 1 195 ? -1.871 -7.520 -13.419 1.00 72.38 195 ALA A C 1
ATOM 1493 O O . ALA A 1 195 ? -1.180 -6.499 -13.449 1.00 72.38 195 ALA A O 1
ATOM 1494 N N . GLY A 1 196 ? -2.835 -7.719 -12.518 1.00 74.19 196 GLY A N 1
ATOM 1495 C CA . GLY A 1 196 ? -3.229 -6.751 -11.510 1.00 74.19 196 GLY A CA 1
ATOM 1496 C C . GLY A 1 196 ? -2.221 -6.590 -10.376 1.00 74.19 196 GLY A C 1
ATOM 1497 O O . GLY A 1 196 ? -1.097 -7.102 -10.394 1.00 74.19 196 GLY A O 1
ATOM 1498 N N . ILE A 1 197 ? -2.655 -5.840 -9.371 1.00 77.94 197 ILE A N 1
ATOM 1499 C CA . ILE A 1 197 ? -1.914 -5.600 -8.140 1.00 77.94 197 ILE A CA 1
ATOM 1500 C C . ILE A 1 197 ? -2.345 -6.639 -7.119 1.00 77.94 197 ILE A C 1
ATOM 1502 O O . ILE A 1 197 ? -3.523 -6.722 -6.776 1.00 77.94 197 ILE A O 1
ATOM 1506 N N . ALA A 1 198 ? -1.390 -7.404 -6.605 1.00 78.69 198 ALA A N 1
ATOM 1507 C CA . ALA A 1 198 ? -1.648 -8.260 -5.462 1.00 78.69 198 ALA A CA 1
ATOM 1508 C C . ALA A 1 198 ? -1.689 -7.405 -4.189 1.00 78.69 198 ALA A C 1
ATOM 1510 O O . ALA A 1 198 ? -0.735 -6.680 -3.900 1.00 78.69 198 ALA A O 1
ATOM 1511 N N . VAL A 1 199 ? -2.789 -7.501 -3.444 1.00 84.62 199 VAL A N 1
ATOM 1512 C CA . VAL A 1 199 ? -2.894 -6.949 -2.091 1.00 84.62 199 VAL A CA 1
ATOM 1513 C C . VAL A 1 199 ? -2.468 -8.029 -1.106 1.00 84.62 199 VAL A C 1
ATOM 1515 O O . VAL A 1 199 ? -2.979 -9.149 -1.149 1.00 84.62 199 VAL A O 1
ATOM 1518 N N . THR A 1 200 ? -1.531 -7.699 -0.225 1.00 89.31 200 THR A N 1
ATOM 1519 C CA . THR A 1 200 ? -1.042 -8.612 0.805 1.00 89.31 200 THR A CA 1
ATOM 1520 C C . THR A 1 200 ? -1.734 -8.331 2.129 1.00 89.31 200 THR A C 1
ATOM 1522 O O . THR A 1 200 ? -1.650 -7.222 2.657 1.00 89.31 200 THR A O 1
ATOM 1525 N N . LEU A 1 201 ? -2.382 -9.347 2.692 1.00 92.12 201 LEU A N 1
ATOM 1526 C CA . LEU A 1 201 ? -3.001 -9.264 4.010 1.00 92.12 201 LEU A CA 1
ATOM 1527 C C . LEU A 1 201 ? -1.936 -9.351 5.109 1.00 92.12 201 LEU A C 1
ATOM 1529 O O . LEU A 1 201 ? -1.163 -10.308 5.157 1.00 92.12 201 LEU A O 1
ATOM 1533 N N . ILE A 1 202 ? -1.930 -8.368 6.009 1.00 92.94 202 ILE A N 1
ATOM 1534 C CA . ILE A 1 202 ? -1.015 -8.273 7.148 1.00 92.94 202 ILE A CA 1
ATOM 1535 C C . ILE A 1 202 ? -1.826 -8.305 8.450 1.00 92.94 202 ILE A C 1
ATOM 1537 O O . ILE A 1 202 ? -2.512 -7.326 8.765 1.00 92.94 202 ILE A O 1
ATOM 1541 N N . PRO A 1 203 ? -1.760 -9.396 9.232 1.00 92.00 203 PRO A N 1
ATOM 1542 C CA . PRO A 1 203 ? -2.417 -9.450 10.529 1.00 92.00 203 PRO A CA 1
ATOM 1543 C C . PRO A 1 203 ? -1.645 -8.625 11.569 1.00 92.00 203 PRO A C 1
ATOM 1545 O O . PRO A 1 203 ? -0.416 -8.640 11.607 1.00 92.00 203 PRO A O 1
ATOM 1548 N N . PHE A 1 204 ? -2.375 -7.933 12.440 1.00 91.69 204 PHE A N 1
ATOM 1549 C CA . PHE A 1 204 ? -1.850 -7.205 13.596 1.00 91.69 204 PHE A CA 1
ATOM 1550 C C . PHE A 1 204 ? -2.368 -7.813 14.906 1.00 91.69 204 PHE A C 1
ATOM 1552 O O . PHE A 1 204 ? -3.482 -8.345 14.932 1.00 91.69 204 PHE A O 1
ATOM 1559 N N . PRO A 1 205 ? -1.590 -7.736 16.008 1.00 88.75 205 PRO A N 1
ATOM 1560 C CA . PRO A 1 205 ? -0.472 -6.809 16.242 1.00 88.75 205 PRO A CA 1
ATOM 1561 C C . PRO A 1 205 ? 0.924 -7.283 15.810 1.00 88.75 205 PRO A C 1
ATOM 1563 O O . PRO A 1 205 ? 1.847 -6.475 15.863 1.00 88.75 205 PRO A O 1
ATOM 1566 N N . ASP A 1 206 ? 1.086 -8.545 15.409 1.00 86.81 206 ASP A N 1
ATOM 1567 C CA . ASP A 1 206 ? 2.396 -9.151 15.134 1.00 86.81 206 ASP A CA 1
ATOM 1568 C C . ASP A 1 206 ? 2.557 -9.499 13.640 1.00 86.81 206 ASP A C 1
ATOM 1570 O O . ASP A 1 206 ? 2.237 -10.617 13.224 1.00 86.81 206 ASP A O 1
ATOM 1574 N N . PRO A 1 207 ? 2.971 -8.532 12.795 1.00 89.06 207 PRO A N 1
ATOM 1575 C CA . PRO A 1 207 ? 3.079 -8.742 11.359 1.00 89.06 207 PRO A CA 1
ATOM 1576 C C . PRO A 1 207 ? 4.312 -9.606 11.022 1.00 89.06 207 PRO A C 1
ATOM 1578 O O . PRO A 1 207 ? 5.444 -9.172 11.264 1.00 89.06 207 PRO A O 1
ATOM 1581 N N . PRO A 1 208 ? 4.146 -10.795 10.410 1.00 88.94 208 PRO A N 1
ATOM 1582 C CA . PRO A 1 208 ? 5.272 -11.675 10.117 1.00 88.94 208 PRO A CA 1
ATOM 1583 C C . PRO A 1 208 ? 6.150 -11.105 8.994 1.00 88.94 208 PRO A C 1
ATOM 1585 O O . PRO A 1 208 ? 5.647 -10.597 7.991 1.00 88.94 208 PRO A O 1
ATOM 1588 N N . GLU A 1 209 ? 7.474 -11.251 9.112 1.00 88.25 209 GLU A N 1
ATOM 1589 C CA . GLU A 1 209 ? 8.437 -10.789 8.096 1.00 88.25 209 GLU A CA 1
ATOM 1590 C C . GLU A 1 209 ? 8.159 -11.401 6.711 1.00 88.25 209 GLU A C 1
ATOM 1592 O O . GLU A 1 209 ? 8.267 -10.728 5.684 1.00 88.25 209 GLU A O 1
ATOM 1597 N N . SER A 1 210 ? 7.724 -12.665 6.675 1.00 88.94 210 SER A N 1
ATOM 1598 C CA . SER A 1 210 ? 7.392 -13.376 5.437 1.00 88.94 210 SER A CA 1
ATOM 1599 C C . SER A 1 210 ? 6.281 -12.699 4.634 1.00 88.94 210 SER A C 1
ATOM 1601 O O . SER A 1 210 ? 6.273 -12.818 3.410 1.00 88.94 210 SER A O 1
ATOM 1603 N N . ALA A 1 211 ? 5.393 -11.934 5.272 1.00 86.56 211 ALA A N 1
ATOM 1604 C CA . ALA A 1 211 ? 4.346 -11.203 4.568 1.00 86.56 211 ALA A CA 1
ATOM 1605 C C . ALA A 1 211 ? 4.883 -9.992 3.781 1.00 86.56 211 ALA A C 1
ATOM 1607 O O . ALA A 1 211 ? 4.219 -9.498 2.876 1.00 86.56 211 ALA A O 1
ATOM 1608 N N . PHE A 1 212 ? 6.111 -9.550 4.058 1.00 87.06 212 PHE A N 1
ATOM 1609 C CA . PHE A 1 212 ? 6.807 -8.525 3.272 1.00 87.06 212 PHE A CA 1
ATOM 1610 C C . PHE A 1 212 ? 7.805 -9.133 2.282 1.00 87.06 212 PHE A C 1
ATOM 1612 O O . PHE A 1 212 ? 8.461 -8.411 1.524 1.00 87.06 212 PHE A O 1
ATOM 1619 N N . SER A 1 213 ? 7.929 -10.465 2.265 1.00 83.38 213 SER A N 1
ATOM 1620 C CA . SER A 1 213 ? 8.779 -11.143 1.301 1.00 83.38 213 SER A CA 1
ATOM 1621 C C . SER A 1 213 ? 8.211 -10.953 -0.102 1.00 83.38 213 SER A C 1
ATOM 1623 O O . SER A 1 213 ? 7.033 -11.163 -0.385 1.00 83.38 213 SER A O 1
ATOM 1625 N N . LEU A 1 214 ? 9.073 -10.492 -0.997 1.00 73.19 214 LEU A N 1
ATOM 1626 C CA . LEU A 1 214 ? 8.702 -10.275 -2.382 1.00 73.19 214 LEU A CA 1
ATOM 1627 C C . LEU A 1 214 ? 9.031 -11.533 -3.160 1.00 73.19 214 LEU A C 1
ATOM 1629 O O . LEU A 1 214 ? 10.129 -12.079 -3.010 1.00 73.19 214 LEU A O 1
ATOM 1633 N N . LEU A 1 215 ? 8.122 -11.929 -4.050 1.00 68.12 215 LEU A N 1
ATOM 1634 C CA . LEU A 1 215 ? 8.406 -12.983 -5.012 1.00 68.12 215 LEU A CA 1
ATOM 1635 C C . LEU A 1 215 ? 9.718 -12.662 -5.748 1.00 68.12 215 LEU A C 1
ATOM 1637 O O . LEU A 1 215 ? 9.969 -11.483 -6.051 1.00 68.12 215 LEU A O 1
ATOM 1641 N N . PRO A 1 216 ? 10.564 -13.673 -6.025 1.00 63.44 216 PRO A N 1
ATOM 1642 C CA . PRO A 1 216 ? 11.766 -13.501 -6.832 1.00 63.44 216 PRO A CA 1
ATOM 1643 C C . PRO A 1 216 ? 11.454 -12.721 -8.106 1.00 63.44 216 PRO A C 1
ATOM 1645 O O . PRO A 1 216 ? 10.319 -12.749 -8.581 1.00 63.44 216 PRO A O 1
ATOM 1648 N N . LEU A 1 217 ? 12.444 -11.996 -8.633 1.00 60.34 217 LEU A N 1
ATOM 1649 C CA . LEU A 1 217 ? 12.272 -11.214 -9.855 1.00 60.34 217 LEU A CA 1
ATOM 1650 C C . LEU A 1 217 ? 11.710 -12.138 -10.949 1.00 60.34 217 LEU A C 1
ATOM 1652 O O . LEU A 1 217 ? 12.408 -13.029 -11.430 1.00 60.34 217 LEU A O 1
ATOM 1656 N N . THR A 1 218 ? 10.428 -11.984 -11.273 1.00 62.00 218 THR A N 1
ATOM 1657 C CA . THR A 1 218 ? 9.798 -12.753 -12.342 1.00 62.00 218 THR A CA 1
ATOM 1658 C C . THR A 1 218 ? 10.137 -12.078 -13.666 1.00 62.00 218 THR A C 1
ATOM 1660 O O . THR A 1 218 ? 10.403 -10.874 -13.720 1.00 62.00 218 THR A O 1
ATOM 1663 N N . THR A 1 219 ? 10.090 -12.829 -14.763 1.00 60.38 219 THR A N 1
ATOM 1664 C CA . THR A 1 219 ? 10.249 -12.282 -16.123 1.00 60.38 219 THR A CA 1
ATOM 1665 C C . THR A 1 219 ? 9.169 -11.255 -16.488 1.00 60.38 219 THR A C 1
ATOM 1667 O O . THR A 1 219 ? 9.303 -10.529 -17.472 1.00 60.38 219 THR A O 1
ATOM 1670 N N . HIS A 1 220 ? 8.113 -11.160 -15.677 1.00 67.38 220 HIS A N 1
ATOM 1671 C CA . HIS A 1 220 ? 6.968 -10.281 -15.881 1.00 67.38 220 HIS A CA 1
ATOM 1672 C C . HIS A 1 220 ? 7.066 -8.957 -15.107 1.00 67.38 220 HIS A C 1
ATOM 1674 O O . HIS A 1 220 ? 6.114 -8.182 -15.114 1.00 67.38 220 HIS A O 1
ATOM 1680 N N . GLY A 1 221 ? 8.191 -8.676 -14.440 1.00 70.50 221 GLY A N 1
ATOM 1681 C CA . GLY A 1 221 ? 8.368 -7.438 -13.681 1.00 70.50 221 GLY A CA 1
ATOM 1682 C C . GLY A 1 221 ? 7.381 -7.303 -12.517 1.00 70.50 221 GLY A C 1
ATOM 1683 O O . GLY A 1 221 ? 6.792 -8.281 -12.055 1.00 70.50 221 GLY A O 1
ATOM 1684 N N . ARG A 1 222 ? 7.217 -6.081 -11.994 1.00 75.06 222 ARG A N 1
ATOM 1685 C CA . ARG A 1 222 ? 6.300 -5.802 -10.877 1.00 75.06 222 ARG A CA 1
ATOM 1686 C C . ARG A 1 222 ? 5.348 -4.663 -11.230 1.00 75.06 222 ARG A C 1
ATOM 1688 O O . ARG A 1 222 ? 5.813 -3.660 -11.769 1.00 75.06 222 ARG A O 1
ATOM 1695 N N . PRO A 1 223 ? 4.042 -4.811 -10.947 1.00 75.75 223 PRO A N 1
ATOM 1696 C CA . PRO A 1 223 ? 3.083 -3.741 -11.163 1.00 75.75 223 PRO A CA 1
ATOM 1697 C C . PRO A 1 223 ? 3.389 -2.568 -10.227 1.00 75.75 223 PRO A C 1
ATOM 1699 O O . PRO A 1 223 ? 3.732 -2.772 -9.061 1.00 75.75 223 PRO A O 1
ATOM 1702 N N . GLN A 1 224 ? 3.259 -1.351 -10.746 1.00 74.25 224 GLN A N 1
ATOM 1703 C CA . GLN A 1 224 ? 3.337 -0.119 -9.967 1.00 74.25 224 GLN A CA 1
ATOM 1704 C C . GLN A 1 224 ? 2.071 0.708 -10.184 1.00 74.25 224 GLN A C 1
ATOM 1706 O O . GLN A 1 224 ? 1.505 0.719 -11.280 1.00 74.25 224 GLN A O 1
ATOM 1711 N N . VAL A 1 225 ? 1.662 1.404 -9.124 1.00 66.00 225 VAL A N 1
ATOM 1712 C CA . VAL A 1 225 ? 0.592 2.407 -9.143 1.00 66.00 225 VAL A CA 1
ATOM 1713 C C . VAL A 1 225 ? 1.188 3.735 -8.745 1.00 66.00 225 VAL A C 1
ATOM 1715 O O . VAL A 1 225 ? 2.014 3.785 -7.826 1.00 66.00 225 VAL A O 1
ATOM 1718 N N . ARG A 1 226 ? 0.753 4.781 -9.436 1.00 55.78 226 ARG A N 1
ATOM 1719 C CA . ARG A 1 226 ? 1.002 6.162 -9.062 1.00 55.78 226 ARG A CA 1
ATOM 1720 C C . ARG A 1 226 ? -0.307 6.805 -8.642 1.00 55.78 226 ARG A C 1
ATOM 1722 O O . ARG A 1 226 ? -1.327 6.471 -9.282 1.00 55.78 226 ARG A O 1
#

Secondary structure (DSSP, 8-state):
----------------------------------PEEEEEHHHHHTTPPPSEEPPPPSS--SS------------HHHHTT-EEEEEEE-TTT--EEEEEEEEGGGPPBT-EEEEEEEE--SS-TT-EEEEEEEEB--SSPPPPTT-S-S---------SS--SS--S-----B---S-HHHHIIIIITT-GGGGSPPPEEEEESS--GGGGPPPP--TT---B--

Foldseek 3Di:
DDDDDDDDDDDDDDDDDYDDDDDDDDDPDFFAFKKKFKDKPVCVVVVHDTPDIAGTDPGHDLDDDRVDDDDDDDDPVCQLVMWMWIWIATPVVRHTQDIATHRSNLADAPDKAFEWEFEDDPVDRRGRTDTDIDHHHDPDQDDDPVDPDRDDDDDDDDDPDDDDDDPDDDFDKDWDAPDPVVCCVPDVPPPVVVVDADYQYAYPDDGDSVSSDDDPQDNGGHIDGD

Organism: NCBI:txid278164

Radius of gyration: 26.84 Å; chains: 1; bounding box: 78×85×51 Å

pLDDT: mean 72.46, std 19.78, range [22.25, 94.19]

InterPro domains:
  IPR035892 C2 domain superfamily [SSF49562] (54-131)
  IPR039889 Coiled-coil domain-containing protein 33 [PTHR21623] (40-225)